Protein AF-A0A7X4CIP5-F1 (afdb_monomer_lite)

pLDDT: mean 80.8, std 18.51, range [32.03, 97.06]

Foldseek 3Di:
DWDWDDEDCQATWTKADDVQAIWIWGQGPRRIGTAAQGPPDGHDDDDDPPVDLVVQLVVLLCVLVVVCVVVLVVQVVPVDHPVLVSVLSVLLSVLRSVLSSVLSVLQVCQVPDDQDADPVPRHTWDWDPAFDWAWAQELSEIHIYGHIKTADPVPRDIDTVSCVVQVNGVHRYRPRVVVLLVVQPVVDQLCVSQVVCCSPSVYHDHSVRSVVVVVVVVVVVVD

Structure (mmCIF, N/CA/C/O backbone):
data_AF-A0A7X4CIP5-F1
#
_entry.id   AF-A0A7X4CIP5-F1
#
loop_
_atom_site.group_PDB
_atom_site.id
_atom_site.type_symbol
_atom_site.label_atom_id
_atom_site.label_alt_id
_atom_site.label_comp_id
_atom_site.label_asym_id
_atom_site.label_entity_id
_atom_site.label_seq_id
_atom_site.pdbx_PDB_ins_code
_atom_site.Cartn_x
_atom_site.Cartn_y
_atom_site.Cartn_z
_atom_site.occupancy
_atom_site.B_iso_or_equiv
_atom_site.auth_seq_id
_atom_site.auth_comp_id
_atom_site.auth_asym_id
_atom_site.auth_atom_id
_atom_site.pdbx_PDB_model_num
ATOM 1 N N . MET A 1 1 ? -9.545 15.338 7.998 1.00 36.16 1 MET A N 1
ATOM 2 C CA . MET A 1 1 ? -9.414 15.248 6.525 1.00 36.16 1 MET A CA 1
ATOM 3 C C . MET A 1 1 ? -7.950 15.465 6.101 1.00 36.16 1 MET A C 1
ATOM 5 O O . MET A 1 1 ? -7.090 15.655 6.954 1.00 36.16 1 MET A O 1
ATOM 9 N N . ALA A 1 2 ? -7.625 15.401 4.810 1.00 34.25 2 ALA A N 1
ATOM 10 C CA . ALA A 1 2 ? -6.345 15.854 4.252 1.00 34.25 2 ALA A CA 1
ATOM 11 C C . ALA A 1 2 ? -6.564 16.283 2.798 1.00 34.25 2 ALA A C 1
ATOM 13 O O . ALA A 1 2 ? -7.401 15.689 2.126 1.00 34.25 2 ALA A O 1
ATOM 14 N N . TYR A 1 3 ? -5.905 17.350 2.359 1.00 39.72 3 TYR A N 1
ATOM 15 C CA . TYR A 1 3 ? -6.048 17.907 1.004 1.00 39.72 3 TYR A CA 1
ATOM 16 C C . TYR A 1 3 ? -4.670 17.739 0.309 1.00 39.72 3 TYR A C 1
ATOM 18 O O . TYR A 1 3 ? -3.781 17.133 0.903 1.00 39.72 3 TYR A O 1
ATOM 26 N N . LEU A 1 4 ? -4.412 18.316 -0.870 1.00 41.41 4 LEU A N 1
ATOM 27 C CA . LEU A 1 4 ? -3.053 18.583 -1.394 1.00 41.41 4 LEU A CA 1
ATOM 28 C C . LEU A 1 4 ? -3.093 19.881 -2.225 1.00 41.41 4 LEU A C 1
ATOM 30 O O . LEU A 1 4 ? -4.053 20.069 -2.967 1.00 41.41 4 LEU A O 1
ATOM 34 N N . GLU A 1 5 ? -2.139 20.802 -2.054 1.00 40.03 5 GLU A N 1
ATOM 35 C CA . GLU A 1 5 ? -2.089 22.042 -2.859 1.00 40.03 5 GLU A CA 1
ATOM 36 C C . GLU A 1 5 ? -1.351 21.809 -4.195 1.00 40.03 5 GLU A C 1
ATOM 38 O O . GLU A 1 5 ? -0.706 20.778 -4.414 1.00 40.03 5 GLU A O 1
ATOM 43 N N . GLY A 1 6 ? -1.497 22.744 -5.130 1.00 39.81 6 GLY A N 1
ATOM 44 C CA . GLY A 1 6 ? -0.966 22.612 -6.479 1.00 39.81 6 GLY A CA 1
ATOM 45 C C . GLY A 1 6 ? 0.476 23.086 -6.628 1.00 39.81 6 GLY A C 1
ATOM 46 O O . GLY A 1 6 ? 0.905 24.033 -5.975 1.00 39.81 6 GLY A O 1
ATOM 47 N N . LEU A 1 7 ? 1.163 22.481 -7.603 1.00 43.22 7 LEU A N 1
ATOM 48 C CA . LEU A 1 7 ? 2.333 23.078 -8.237 1.00 43.22 7 LEU A CA 1
ATOM 49 C C . LEU A 1 7 ? 1.957 24.432 -8.852 1.00 43.22 7 LEU A C 1
ATOM 51 O O . LEU A 1 7 ? 1.422 24.481 -9.958 1.00 43.22 7 LEU A O 1
ATOM 55 N N . GLY A 1 8 ? 2.299 25.522 -8.164 1.00 41.75 8 GLY A N 1
ATOM 56 C CA . GLY A 1 8 ? 2.731 26.730 -8.866 1.00 41.75 8 GLY A CA 1
ATOM 57 C C . GLY A 1 8 ? 4.072 26.473 -9.567 1.00 41.75 8 GLY A C 1
ATOM 58 O O . GLY A 1 8 ? 4.596 25.356 -9.545 1.00 41.75 8 GLY A O 1
ATOM 59 N N . GLU A 1 9 ? 4.697 27.510 -10.122 1.00 39.84 9 GLU A N 1
ATOM 60 C CA . GLU A 1 9 ? 6.088 27.404 -10.612 1.00 39.84 9 GLU A CA 1
ATOM 61 C C . GLU A 1 9 ? 7.059 27.021 -9.463 1.00 39.84 9 GLU A C 1
ATOM 63 O O . GLU A 1 9 ? 8.120 26.437 -9.681 1.00 39.84 9 GLU A O 1
ATOM 68 N N . GLU A 1 10 ? 6.588 27.204 -8.224 1.00 44.94 10 GLU A N 1
ATOM 69 C CA . GLU A 1 10 ? 7.152 26.747 -6.959 1.00 44.94 10 GLU A CA 1
ATOM 70 C C . GLU A 1 10 ? 6.676 25.331 -6.488 1.00 44.94 10 GLU A C 1
ATOM 72 O O . GLU A 1 10 ? 6.894 24.951 -5.354 1.00 44.94 10 GLU A O 1
ATOM 77 N N . GLY A 1 11 ? 6.072 24.459 -7.307 1.00 46.47 11 GLY A N 1
ATOM 78 C CA . GLY A 1 11 ? 6.043 22.989 -7.080 1.00 46.47 11 GLY A CA 1
ATOM 79 C C . GLY A 1 11 ? 5.068 22.314 -6.053 1.00 46.47 11 GLY A C 1
ATOM 80 O O . GLY A 1 11 ? 4.188 22.946 -5.502 1.00 46.47 11 GLY A O 1
ATOM 81 N N . ALA A 1 12 ? 5.156 20.979 -5.821 1.00 47.12 12 ALA A N 1
ATOM 82 C CA . ALA A 1 12 ? 4.098 20.113 -5.227 1.00 47.12 12 ALA A CA 1
ATOM 83 C C . ALA A 1 12 ? 3.916 20.035 -3.692 1.00 47.12 12 ALA A C 1
ATOM 85 O O . ALA A 1 12 ? 4.870 20.016 -2.913 1.00 47.12 12 ALA A O 1
ATOM 86 N N . SER A 1 13 ? 2.661 19.844 -3.276 1.00 54.72 13 SER A N 1
ATOM 87 C CA . SER A 1 13 ? 2.202 20.114 -1.915 1.00 54.72 13 SER A CA 1
ATOM 88 C C . SER A 1 13 ? 1.310 19.021 -1.326 1.00 54.72 13 SER A C 1
ATOM 90 O O . SER A 1 13 ? 0.269 18.717 -1.885 1.00 54.72 13 SER A O 1
ATOM 92 N N . VAL A 1 14 ? 1.588 18.517 -0.126 1.00 53.94 14 VAL A N 1
ATOM 93 C CA . VAL A 1 14 ? 0.539 17.982 0.762 1.00 53.94 14 VAL A CA 1
ATOM 94 C C . VAL A 1 14 ? -0.396 19.107 1.249 1.00 53.94 14 VAL A C 1
ATOM 96 O O . VAL A 1 14 ? -0.023 20.274 1.212 1.00 53.94 14 VAL A O 1
ATOM 99 N N . LEU A 1 15 ? -1.600 18.782 1.720 1.00 54.88 15 LEU A N 1
ATOM 100 C CA . LEU A 1 15 ? -2.370 19.600 2.657 1.00 54.88 15 LEU A CA 1
ATOM 101 C C . LEU A 1 15 ? -2.903 18.687 3.785 1.00 54.88 15 LEU A C 1
ATOM 103 O O . LEU A 1 15 ? -3.127 17.495 3.568 1.00 54.88 15 LEU A O 1
ATOM 107 N N . ARG A 1 16 ? -3.219 19.195 4.979 1.00 54.81 16 ARG A N 1
ATOM 108 C CA . ARG A 1 16 ? -3.939 18.402 6.002 1.00 54.81 16 ARG A CA 1
ATOM 109 C C . ARG A 1 16 ? -5.149 19.137 6.551 1.00 54.81 16 ARG A C 1
ATOM 111 O O . ARG A 1 16 ? -5.050 20.304 6.835 1.00 54.81 16 ARG A O 1
ATOM 118 N N . ALA A 1 17 ? -6.288 18.475 6.703 1.00 56.09 17 ALA A N 1
ATOM 119 C CA . ALA A 1 17 ? -7.556 19.150 6.954 1.00 56.09 17 ALA A CA 1
ATOM 120 C C . ALA A 1 17 ? -8.233 18.698 8.245 1.00 56.09 17 ALA A C 1
ATOM 122 O O . ALA A 1 17 ? -8.108 17.549 8.674 1.00 56.09 17 ALA A O 1
ATOM 123 N N . HIS A 1 18 ? -9.009 19.580 8.841 1.00 47.00 18 HIS A N 1
ATOM 124 C CA . HIS A 1 18 ? -9.738 19.363 10.081 1.00 47.00 18 HIS A CA 1
ATOM 125 C C . HIS A 1 18 ? -11.075 20.107 10.008 1.00 47.00 18 HIS A C 1
ATOM 127 O O . HIS A 1 18 ? -11.324 20.854 9.066 1.00 47.00 18 HIS A O 1
ATOM 133 N N . GLU A 1 19 ? -11.961 19.876 10.972 1.00 57.59 19 GLU A N 1
ATOM 134 C CA . GLU A 1 19 ? -13.057 20.822 11.193 1.00 57.59 19 GLU A CA 1
ATOM 135 C C . GLU A 1 19 ? -12.401 22.162 11.592 1.00 57.59 19 GLU A C 1
ATOM 137 O O . GLU A 1 19 ? -11.580 22.188 12.517 1.00 57.59 19 GLU A O 1
ATOM 142 N N . GLY A 1 20 ? -12.644 23.233 10.825 1.00 59.88 20 GLY A N 1
ATOM 143 C CA . GLY A 1 20 ? -12.007 24.545 11.005 1.00 59.88 20 GLY A CA 1
ATOM 144 C C . GLY A 1 20 ? -10.793 24.881 10.112 1.00 59.88 20 GLY A C 1
ATOM 145 O O . GLY A 1 20 ? -10.049 25.795 10.468 1.00 59.88 20 GLY A O 1
ATOM 146 N N . GLY A 1 21 ? -10.507 24.151 9.020 1.00 59.47 21 GLY A N 1
ATOM 147 C CA . GLY A 1 21 ? -9.450 24.528 8.048 1.00 59.47 21 GLY A CA 1
ATOM 148 C C . GLY A 1 21 ? -8.522 23.407 7.536 1.00 59.47 21 GLY A C 1
ATOM 149 O O . GLY A 1 21 ? -8.770 22.217 7.762 1.00 59.47 21 GLY A O 1
ATOM 150 N N . TYR A 1 22 ? -7.460 23.789 6.802 1.00 63.81 22 TYR A N 1
ATOM 151 C CA . TYR A 1 22 ? -6.472 22.903 6.152 1.00 63.81 22 TYR A CA 1
ATOM 152 C C . TYR A 1 22 ? -4.956 23.303 6.386 1.00 63.81 22 TYR A C 1
ATOM 154 O O . TYR A 1 22 ? -4.694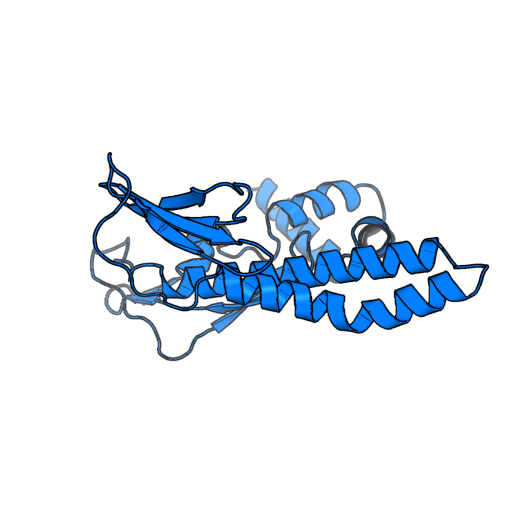 24.199 7.177 1.00 63.81 22 TYR A O 1
ATOM 162 N N . THR A 1 23 ? -3.927 22.637 5.787 1.00 51.69 23 THR A N 1
ATOM 163 C CA . THR A 1 23 ? -2.463 22.728 6.176 1.00 51.69 23 THR A CA 1
ATOM 164 C C . THR A 1 23 ? -1.428 22.444 5.030 1.00 51.69 23 THR A C 1
ATOM 166 O O . THR A 1 23 ? -1.132 21.272 4.837 1.00 51.69 23 THR A O 1
ATOM 169 N N . ARG A 1 24 ? -0.909 23.396 4.206 1.00 61.78 24 ARG A N 1
ATOM 170 C CA . ARG A 1 24 ? -0.291 23.163 2.840 1.00 61.78 24 ARG A CA 1
ATOM 171 C C . ARG A 1 24 ? 1.237 22.990 2.762 1.00 61.78 24 ARG A C 1
ATOM 173 O O . ARG A 1 24 ? 1.953 23.430 3.646 1.00 61.78 24 ARG A O 1
ATOM 180 N N . TYR A 1 25 ? 1.728 22.422 1.647 1.00 58.47 25 TYR A N 1
ATOM 181 C CA . TYR A 1 25 ? 3.136 22.287 1.173 1.00 58.47 25 TYR A CA 1
ATOM 182 C C . TYR A 1 25 ? 3.375 23.007 -0.211 1.00 58.47 25 TYR A C 1
ATOM 184 O O . TYR A 1 25 ? 2.426 23.648 -0.643 1.00 58.47 25 TYR A O 1
ATOM 192 N N . TRP A 1 26 ? 4.541 22.959 -0.905 1.00 61.66 26 TRP A N 1
ATOM 193 C CA . TRP A 1 26 ? 4.769 23.251 -2.370 1.00 61.66 26 TRP A CA 1
ATOM 194 C C . TRP A 1 26 ? 6.242 23.040 -2.870 1.00 61.66 26 TRP A C 1
ATOM 196 O O . TRP A 1 26 ? 7.069 23.823 -2.485 1.00 61.66 26 TRP A O 1
ATOM 206 N N . LEU A 1 27 ? 6.639 22.021 -3.673 1.00 56.81 27 LEU A N 1
ATOM 207 C CA . LEU A 1 27 ? 8.029 21.707 -4.156 1.00 56.81 27 LEU A CA 1
ATOM 208 C C . LEU A 1 27 ? 9.038 22.900 -4.269 1.00 56.81 27 LEU A C 1
ATOM 210 O O . LEU A 1 27 ? 9.707 23.220 -3.293 1.00 56.81 27 LEU A O 1
ATOM 214 N N . GLU A 1 28 ? 9.155 23.522 -5.446 1.00 61.88 28 GLU A N 1
ATOM 215 C CA . GLU A 1 28 ? 10.028 24.651 -5.835 1.00 61.88 28 GLU A CA 1
ATOM 216 C C . GLU A 1 28 ? 11.446 24.257 -6.233 1.00 61.88 28 GLU A C 1
ATOM 218 O O . GLU A 1 28 ? 12.257 23.841 -5.413 1.00 61.88 28 GLU A O 1
ATOM 223 N N . SER A 1 29 ? 11.755 24.389 -7.529 1.00 61.78 29 SER A N 1
ATOM 224 C CA . SER A 1 29 ? 13.065 24.046 -8.114 1.00 61.78 29 SER A CA 1
ATOM 225 C C . SER A 1 29 ? 13.596 22.636 -7.764 1.00 61.78 29 SER A C 1
ATOM 227 O O . SER A 1 29 ? 14.773 22.351 -7.970 1.00 61.78 29 SER A O 1
ATOM 229 N N . GLY A 1 30 ? 12.730 21.740 -7.269 1.00 53.12 30 GLY A N 1
ATOM 230 C CA . GLY A 1 30 ? 13.055 20.378 -6.823 1.00 53.12 30 GLY A CA 1
ATOM 231 C C . GLY A 1 30 ? 13.063 20.151 -5.300 1.00 53.12 30 GLY A C 1
ATOM 232 O O . GLY A 1 30 ? 13.158 18.997 -4.884 1.00 53.12 30 GLY A O 1
ATOM 233 N N . GLU A 1 31 ? 12.941 21.196 -4.472 1.00 41.97 31 GLU A N 1
ATOM 234 C CA . GLU A 1 31 ? 12.787 21.102 -3.002 1.00 41.97 31 GLU A CA 1
ATOM 235 C C . GLU A 1 31 ? 11.323 20.844 -2.587 1.00 41.97 31 GLU A C 1
ATOM 237 O O . GLU A 1 31 ? 10.554 20.467 -3.449 1.00 41.97 31 GLU A O 1
ATOM 242 N N . VAL A 1 32 ? 10.927 20.984 -1.303 1.00 53.88 32 VAL A N 1
ATOM 243 C CA . VAL A 1 32 ? 9.527 20.970 -0.779 1.00 53.88 32 VAL A CA 1
ATOM 244 C C . VAL A 1 32 ? 9.267 22.190 0.126 1.00 53.88 32 VAL A C 1
ATOM 246 O O . VAL A 1 32 ? 9.879 22.272 1.188 1.00 53.88 32 VAL A O 1
ATOM 249 N N . ARG A 1 33 ? 8.331 23.093 -0.215 1.00 55.56 33 ARG A N 1
ATOM 250 C CA . ARG A 1 33 ? 7.801 24.195 0.643 1.00 55.56 33 ARG A CA 1
ATOM 251 C C . ARG A 1 33 ? 6.502 23.844 1.378 1.00 55.56 33 ARG A C 1
ATOM 253 O O . ARG A 1 33 ? 6.093 22.682 1.363 1.00 55.56 33 ARG A O 1
ATOM 260 N N . SER A 1 34 ? 5.876 24.849 2.019 1.00 57.06 34 SER A N 1
ATOM 261 C CA . SER A 1 34 ? 4.621 24.779 2.788 1.00 57.06 34 SER A CA 1
ATOM 262 C C . SER A 1 34 ? 4.105 26.088 3.377 1.00 57.06 34 SER A C 1
ATOM 264 O O . SER A 1 34 ? 4.889 26.823 3.968 1.00 57.06 34 SER A O 1
ATOM 266 N N . CYS A 1 35 ? 2.778 26.295 3.369 1.00 61.16 35 CYS A N 1
ATOM 267 C CA . CYS A 1 35 ? 2.092 27.141 4.353 1.00 61.16 35 CYS A CA 1
ATOM 268 C C . CYS A 1 35 ? 0.765 26.503 4.801 1.00 61.16 35 CYS A C 1
ATOM 270 O O . CYS A 1 35 ? 0.008 26.009 3.979 1.00 61.16 35 CYS A O 1
ATOM 272 N N . ASP A 1 36 ? 0.497 26.468 6.108 1.00 50.69 36 ASP A N 1
ATOM 273 C CA . ASP A 1 36 ? -0.750 25.966 6.700 1.00 50.69 36 ASP A CA 1
ATOM 274 C C . ASP A 1 36 ? -1.932 26.791 6.182 1.00 50.69 36 ASP A C 1
ATOM 276 O O . ASP A 1 36 ? -1.675 27.892 5.724 1.00 50.69 36 ASP A O 1
ATOM 280 N N . ILE A 1 37 ? -3.192 26.338 6.243 1.00 54.47 37 ILE A N 1
ATOM 281 C CA . ILE A 1 37 ? -4.331 27.082 5.663 1.00 54.47 37 ILE A CA 1
ATOM 282 C C . ILE A 1 37 ? -5.603 27.095 6.541 1.00 54.47 37 ILE A C 1
ATOM 284 O O . ILE A 1 37 ? -6.574 26.384 6.300 1.00 54.47 37 ILE A O 1
ATOM 288 N N . THR A 1 38 ? -5.624 27.941 7.574 1.00 57.59 38 THR A N 1
ATOM 289 C CA . THR A 1 38 ? -6.848 28.271 8.339 1.00 57.59 38 THR A CA 1
ATOM 290 C C . THR A 1 38 ? -7.966 28.788 7.435 1.00 57.59 38 THR A C 1
ATOM 292 O O . THR A 1 38 ? -7.670 29.406 6.421 1.00 57.59 38 THR A O 1
ATOM 295 N N . GLU A 1 39 ? -9.225 28.535 7.816 1.00 56.41 39 GLU A N 1
ATOM 296 C CA . GLU A 1 39 ? -10.383 28.338 6.915 1.00 56.41 39 GLU A CA 1
ATOM 297 C C . GLU A 1 39 ? -10.615 29.398 5.805 1.00 56.41 39 GLU A C 1
ATOM 299 O O . GLU A 1 39 ? -11.139 29.032 4.752 1.00 56.41 39 GLU A O 1
ATOM 304 N N . ASP A 1 40 ? -10.138 30.643 5.973 1.00 49.44 40 ASP A N 1
ATOM 305 C CA . ASP A 1 40 ? -10.238 31.737 4.988 1.00 49.44 40 ASP A CA 1
ATOM 306 C C . ASP A 1 40 ? -8.919 32.157 4.273 1.00 49.44 40 ASP A C 1
ATOM 308 O O . ASP A 1 40 ? -8.977 32.657 3.150 1.00 49.44 40 ASP A O 1
ATOM 312 N N . GLU A 1 41 ? -7.736 32.064 4.906 1.00 51.28 41 GLU A N 1
ATOM 313 C CA . GLU A 1 41 ? -6.666 33.079 4.700 1.00 51.28 41 GLU A CA 1
ATOM 314 C C . GLU A 1 41 ? -5.570 32.883 3.642 1.00 51.28 41 GLU A C 1
ATOM 316 O O . GLU A 1 41 ? -5.440 33.591 2.663 1.00 51.28 41 GLU A O 1
ATOM 321 N N . LEU A 1 42 ? -4.557 32.086 3.839 1.00 54.12 42 LEU A N 1
ATOM 322 C CA . LEU A 1 42 ? -4.629 30.747 4.321 1.00 54.12 42 LEU A CA 1
ATOM 323 C C . LEU A 1 42 ? -3.275 30.549 5.057 1.00 54.12 42 LEU A C 1
ATOM 325 O O . LEU A 1 42 ? -2.339 30.137 4.368 1.00 54.12 42 LEU A O 1
ATOM 329 N N . PRO A 1 43 ? -3.073 31.101 6.299 1.00 58.00 43 PRO A N 1
ATOM 330 C CA . PRO A 1 43 ? -2.242 30.474 7.376 1.00 58.00 43 PRO A CA 1
ATOM 331 C C . PRO A 1 43 ? -2.334 31.006 8.862 1.00 58.00 43 PRO A C 1
ATOM 333 O O . PRO A 1 43 ? -1.927 32.138 9.105 1.00 58.00 43 PRO A O 1
ATOM 336 N N . LEU A 1 44 ? -2.639 30.163 9.888 1.00 42.47 44 LEU A N 1
ATOM 337 C CA . LEU A 1 44 ? -1.972 29.997 11.233 1.00 42.47 44 LEU A CA 1
ATOM 338 C C . LEU A 1 44 ? -2.919 29.458 12.351 1.00 42.47 44 LEU A C 1
ATOM 340 O O . LEU A 1 44 ? -4.064 29.867 12.445 1.00 42.47 44 LEU A O 1
ATOM 344 N N . ALA A 1 45 ? -2.524 28.594 13.302 1.00 38.25 45 ALA A N 1
ATOM 345 C CA . ALA A 1 45 ? -1.195 28.088 13.664 1.00 38.25 45 ALA A CA 1
ATOM 346 C C . ALA A 1 45 ? -1.231 26.636 14.197 1.00 38.25 45 ALA A C 1
ATOM 348 O O . ALA A 1 45 ? -2.087 26.277 15.005 1.00 38.25 45 ALA A O 1
ATOM 349 N N . GLY A 1 46 ? -0.226 25.831 13.835 1.00 38.47 46 GLY A N 1
ATOM 350 C CA . GLY A 1 46 ? -0.051 24.473 14.369 1.00 38.47 46 GLY A CA 1
ATOM 351 C C . GLY A 1 46 ? 1.193 23.726 13.876 1.00 38.47 46 GLY A C 1
ATOM 352 O O . GLY A 1 46 ? 1.623 22.780 14.541 1.00 38.47 46 GLY A O 1
ATOM 353 N N . PHE A 1 47 ? 1.792 24.156 12.756 1.00 40.38 47 PHE A N 1
ATOM 354 C CA . PHE A 1 47 ? 3.021 23.599 12.183 1.00 40.38 47 PHE A CA 1
ATOM 355 C C . PHE A 1 47 ? 4.062 23.082 13.191 1.00 40.38 47 PHE A C 1
ATOM 357 O O . PHE A 1 47 ? 4.831 23.825 13.807 1.00 40.38 47 PHE A O 1
ATOM 364 N N . ARG A 1 48 ? 4.220 21.759 13.193 1.00 32.03 48 ARG A N 1
ATOM 365 C CA . ARG A 1 48 ? 5.548 21.148 13.216 1.00 32.03 48 ARG A CA 1
ATOM 366 C C . ARG A 1 48 ? 5.767 20.471 11.868 1.00 32.03 48 ARG A C 1
ATOM 368 O O . ARG A 1 48 ? 4.926 19.647 11.504 1.00 32.03 48 ARG A O 1
ATOM 375 N N . PRO A 1 49 ? 6.901 20.696 11.182 1.00 41.88 49 PRO A N 1
ATOM 376 C CA . PRO A 1 49 ? 7.363 19.780 10.153 1.00 41.88 49 PRO A CA 1
ATOM 377 C C . PRO A 1 49 ? 7.826 18.481 10.830 1.00 41.88 49 PRO A C 1
ATOM 379 O O . PRO A 1 49 ? 9.014 18.202 10.978 1.00 41.88 49 PRO A O 1
ATOM 382 N N . VAL A 1 50 ? 6.863 17.660 11.260 1.00 36.31 50 VAL A N 1
ATOM 383 C CA . VAL A 1 50 ? 7.068 16.210 11.266 1.00 36.31 50 VAL A CA 1
ATOM 384 C C . VAL A 1 50 ? 7.404 15.858 9.823 1.00 36.31 50 VAL A C 1
ATOM 386 O O . VAL A 1 50 ? 6.733 16.366 8.924 1.00 36.31 50 VAL A O 1
ATOM 389 N N . GLY A 1 51 ? 8.443 15.048 9.595 1.00 45.00 51 GLY A N 1
ATOM 390 C CA . GLY A 1 51 ? 8.811 14.597 8.253 1.00 45.00 51 GLY A CA 1
ATOM 391 C C . GLY A 1 51 ? 7.590 13.983 7.580 1.00 45.00 51 GLY A C 1
ATOM 392 O O . GLY A 1 51 ? 7.198 12.868 7.917 1.00 45.00 51 GLY A O 1
ATOM 393 N N . GLY A 1 52 ? 6.940 14.771 6.720 1.00 49.00 52 GLY A N 1
ATOM 394 C CA . GLY A 1 52 ? 5.627 14.437 6.195 1.00 49.00 52 GLY A CA 1
ATOM 395 C C . GLY A 1 52 ? 5.707 13.223 5.280 1.00 49.00 52 GLY A C 1
ATOM 396 O O . GLY A 1 52 ? 6.808 12.781 4.930 1.00 49.00 52 GLY A O 1
ATOM 397 N N . PRO A 1 53 ? 4.561 12.711 4.804 1.00 62.56 53 PRO A N 1
ATOM 398 C CA . PRO A 1 53 ? 4.598 11.672 3.794 1.00 62.56 53 PRO A CA 1
ATOM 399 C C . PRO A 1 53 ? 5.428 12.137 2.589 1.00 62.56 53 PRO A C 1
ATOM 401 O O . PRO A 1 53 ? 6.215 11.353 2.100 1.00 62.56 53 PRO A O 1
ATOM 404 N N . LEU A 1 54 ? 5.375 13.407 2.165 1.00 65.81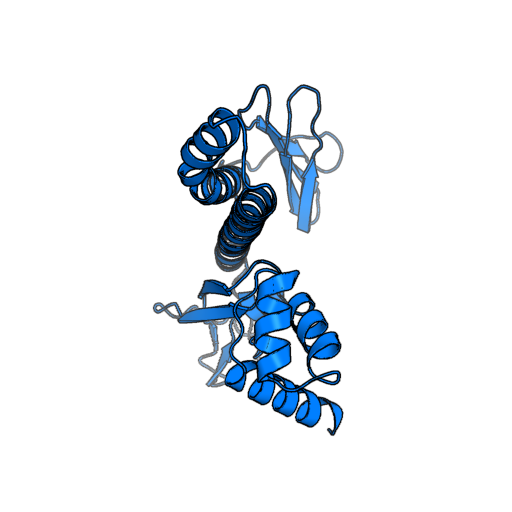 54 LEU A N 1
ATOM 405 C CA . LEU A 1 54 ? 6.019 13.859 0.924 1.00 65.81 54 LEU A CA 1
ATOM 406 C C . LEU A 1 54 ? 7.549 13.628 0.833 1.00 65.81 54 LEU A C 1
ATOM 408 O O . LEU A 1 54 ? 7.943 12.942 -0.106 1.00 65.81 54 LEU A O 1
ATOM 412 N N . PRO A 1 55 ? 8.427 14.057 1.765 1.00 67.19 55 PRO A N 1
ATOM 413 C CA . PRO A 1 55 ? 9.847 13.679 1.705 1.00 67.19 55 PRO A CA 1
ATOM 414 C C . PRO A 1 55 ? 10.090 12.163 1.775 1.00 67.19 55 PRO A C 1
ATOM 416 O O . PRO A 1 55 ? 10.951 11.641 1.068 1.00 67.19 55 PRO A O 1
ATOM 419 N N . ALA A 1 56 ? 9.308 11.435 2.581 1.00 70.88 56 ALA A N 1
ATOM 420 C CA . ALA A 1 56 ? 9.412 9.979 2.683 1.00 70.88 56 ALA A CA 1
ATOM 421 C C . ALA A 1 56 ? 8.916 9.256 1.411 1.00 70.88 56 ALA A C 1
ATOM 423 O O . ALA A 1 56 ? 9.465 8.221 1.047 1.00 70.88 56 ALA A O 1
ATOM 424 N N . LEU A 1 57 ? 7.929 9.819 0.710 1.00 74.19 57 LEU A N 1
ATOM 425 C CA . LEU A 1 57 ? 7.390 9.366 -0.573 1.00 74.19 57 LEU A CA 1
ATOM 426 C C . LEU A 1 57 ? 8.377 9.635 -1.707 1.00 74.19 57 LEU A C 1
ATOM 428 O O . LEU A 1 57 ? 8.661 8.734 -2.488 1.00 74.19 57 LEU A O 1
ATOM 432 N N . LEU A 1 58 ? 8.933 10.847 -1.775 1.00 74.38 58 LEU A N 1
ATOM 433 C CA . LEU A 1 58 ? 9.964 11.212 -2.747 1.00 74.38 58 LEU A CA 1
ATOM 434 C C . LEU A 1 58 ? 11.203 10.327 -2.571 1.00 74.38 58 LEU A C 1
ATOM 436 O O . LEU A 1 58 ? 11.709 9.791 -3.554 1.00 74.38 58 LEU A O 1
ATOM 440 N N . GLY A 1 59 ? 11.637 10.100 -1.326 1.00 74.62 59 GLY A N 1
ATOM 441 C CA . GLY A 1 59 ? 12.712 9.161 -1.002 1.00 74.62 59 GLY A CA 1
ATOM 442 C C . GLY A 1 59 ? 12.375 7.715 -1.380 1.00 74.62 59 GLY A C 1
ATOM 443 O O . GLY A 1 59 ? 13.182 7.061 -2.036 1.00 74.62 59 GLY A O 1
ATOM 444 N N . ALA A 1 60 ? 11.177 7.232 -1.033 1.00 77.50 60 ALA A N 1
ATOM 445 C CA . ALA A 1 60 ? 10.695 5.892 -1.378 1.00 77.50 60 ALA A CA 1
ATOM 446 C C . ALA A 1 60 ? 10.678 5.640 -2.893 1.00 77.50 60 ALA A C 1
ATOM 448 O O . ALA A 1 60 ? 11.207 4.632 -3.351 1.00 77.50 60 ALA A O 1
ATOM 449 N N . VAL A 1 61 ? 10.114 6.563 -3.675 1.00 77.31 61 VAL A N 1
ATOM 450 C CA . VAL A 1 61 ? 10.062 6.450 -5.140 1.00 77.31 61 VAL A CA 1
ATOM 451 C C . VAL A 1 61 ? 11.471 6.550 -5.734 1.00 77.31 61 VAL A C 1
ATOM 453 O O . VAL A 1 61 ? 11.854 5.716 -6.554 1.00 77.31 61 VAL A O 1
ATOM 456 N N . SER A 1 62 ? 12.284 7.510 -5.283 1.00 80.12 62 SER A N 1
ATOM 457 C CA . SER A 1 62 ? 13.648 7.701 -5.800 1.00 80.12 62 SER A CA 1
ATOM 458 C C . SER A 1 62 ? 14.569 6.511 -5.511 1.00 80.12 62 SER A C 1
ATOM 460 O O . SER A 1 62 ? 15.426 6.197 -6.335 1.00 80.12 62 SER A O 1
ATOM 462 N N . ALA A 1 63 ? 14.385 5.822 -4.380 1.00 79.25 63 ALA A N 1
ATOM 463 C CA . ALA A 1 63 ? 15.167 4.641 -4.013 1.00 79.25 63 ALA A CA 1
ATOM 464 C C . ALA A 1 63 ? 14.909 3.426 -4.926 1.00 79.25 63 ALA A C 1
ATOM 466 O O . ALA A 1 63 ? 15.824 2.639 -5.151 1.00 79.25 63 ALA A O 1
ATOM 467 N N . GLU A 1 64 ? 13.700 3.290 -5.479 1.00 81.06 64 GLU A N 1
ATOM 468 C CA . GLU A 1 64 ? 13.316 2.180 -6.371 1.00 81.06 64 GLU A CA 1
ATOM 469 C C . GLU A 1 64 ? 13.700 2.448 -7.840 1.00 81.06 64 GLU A C 1
ATOM 471 O O . GLU A 1 64 ? 14.047 1.529 -8.589 1.00 81.06 64 GLU A O 1
ATOM 476 N N . PHE A 1 65 ? 13.680 3.717 -8.265 1.00 79.62 65 PHE A N 1
ATOM 477 C CA . PHE A 1 65 ? 14.091 4.126 -9.615 1.00 79.62 65 PHE A CA 1
ATOM 478 C C . PHE A 1 65 ? 15.604 4.317 -9.760 1.00 79.62 65 PHE A C 1
ATOM 480 O O . PHE A 1 65 ? 16.198 3.841 -10.731 1.00 79.62 65 PHE A O 1
ATOM 487 N N . GLY A 1 66 ? 16.240 5.005 -8.806 1.00 80.62 66 GLY A N 1
ATOM 488 C CA . GLY A 1 66 ? 17.641 5.435 -8.878 1.00 80.62 66 GLY A CA 1
ATOM 489 C C . GLY A 1 66 ? 18.631 4.330 -9.283 1.00 80.62 66 GLY A C 1
ATOM 490 O O . GLY A 1 66 ? 19.420 4.555 -10.201 1.00 80.62 66 GLY A O 1
ATOM 491 N N . PRO A 1 67 ? 18.570 3.117 -8.695 1.00 85.44 67 PRO A N 1
ATOM 492 C CA . PRO A 1 67 ? 19.460 2.007 -9.044 1.00 85.44 67 PRO A CA 1
ATOM 493 C C . PRO A 1 67 ? 19.323 1.464 -10.477 1.00 85.44 67 PRO A C 1
ATOM 495 O O . PRO A 1 67 ? 20.224 0.755 -10.935 1.00 85.44 67 PRO A O 1
ATOM 498 N N . GLN A 1 68 ? 18.225 1.752 -11.189 1.00 84.94 68 GLN A N 1
ATOM 499 C CA . GLN A 1 68 ? 18.036 1.304 -12.576 1.00 84.94 68 GLN A CA 1
ATOM 500 C C . GLN A 1 68 ? 18.459 2.353 -13.612 1.00 84.94 68 GLN A C 1
ATOM 502 O O . GLN A 1 68 ? 18.829 1.973 -14.723 1.00 84.94 68 GLN A O 1
ATOM 507 N N . LEU A 1 69 ? 18.468 3.648 -13.263 1.00 85.38 69 LEU A N 1
ATOM 508 C CA . LEU A 1 69 ? 18.789 4.733 -14.204 1.00 85.38 69 LEU A CA 1
ATOM 509 C C . LEU A 1 69 ? 20.131 4.542 -14.946 1.00 85.38 69 LEU A C 1
ATOM 511 O O . LEU A 1 69 ? 20.138 4.719 -16.164 1.00 85.38 69 LEU A O 1
ATOM 515 N N . PRO A 1 70 ? 21.244 4.109 -14.308 1.00 85.25 70 PRO A N 1
ATOM 516 C CA . PRO A 1 70 ? 22.500 3.876 -15.026 1.00 85.25 70 PRO A CA 1
ATOM 517 C C . PRO A 1 70 ? 22.419 2.730 -16.042 1.00 85.25 70 PRO A C 1
ATOM 519 O O . PRO A 1 70 ? 23.063 2.792 -17.085 1.00 85.25 70 PRO A O 1
ATOM 522 N N . LYS A 1 71 ? 21.616 1.692 -15.761 1.00 82.75 71 LYS A N 1
ATOM 523 C CA . LYS A 1 71 ? 21.420 0.554 -16.674 1.00 82.75 71 LYS A CA 1
ATOM 524 C C . LYS A 1 71 ? 20.600 0.974 -17.887 1.00 82.75 71 LYS A C 1
ATOM 526 O O . LYS A 1 71 ? 20.985 0.676 -19.007 1.00 82.75 71 LYS A O 1
ATOM 531 N N . LEU A 1 72 ? 19.516 1.716 -17.655 1.00 86.56 72 LEU A N 1
ATOM 532 C CA . LEU A 1 72 ? 18.666 2.274 -18.708 1.00 86.56 72 LEU A CA 1
ATOM 533 C C . LEU A 1 72 ? 19.457 3.234 -19.612 1.00 86.56 72 LEU A C 1
ATOM 535 O O . LEU A 1 72 ? 19.348 3.159 -20.831 1.00 86.56 72 LEU A O 1
ATOM 539 N N . ALA A 1 73 ? 20.308 4.085 -19.031 1.00 86.69 73 ALA A N 1
ATOM 540 C CA . ALA A 1 73 ? 21.190 4.968 -19.793 1.00 86.69 73 ALA A CA 1
ATOM 541 C C . ALA A 1 73 ? 22.226 4.192 -20.632 1.00 86.69 73 ALA A C 1
ATOM 543 O O . ALA A 1 73 ? 22.463 4.550 -21.784 1.00 86.69 73 ALA A O 1
ATOM 544 N N . ALA A 1 74 ? 22.816 3.123 -20.084 1.00 84.56 74 ALA A N 1
ATOM 545 C CA . ALA A 1 74 ? 23.750 2.264 -20.815 1.00 84.56 74 ALA A CA 1
ATOM 546 C C . ALA A 1 74 ? 23.068 1.488 -21.958 1.00 84.56 74 ALA A C 1
ATOM 548 O O . ALA A 1 74 ? 23.622 1.407 -23.052 1.00 84.56 74 ALA A O 1
ATOM 549 N N . GLU A 1 75 ? 21.855 0.979 -21.727 1.00 84.06 75 GLU A N 1
ATOM 550 C CA . GLU A 1 75 ? 21.048 0.278 -22.732 1.00 84.06 75 GLU A CA 1
ATOM 551 C C . GLU A 1 75 ? 20.710 1.204 -23.910 1.00 84.06 75 GLU A C 1
ATOM 553 O O . GLU A 1 75 ? 20.954 0.855 -25.063 1.00 84.06 75 GLU A O 1
ATOM 558 N N . LEU A 1 76 ? 20.257 2.433 -23.633 1.00 82.19 76 LEU A N 1
ATOM 559 C CA . LEU A 1 76 ? 20.009 3.454 -24.659 1.00 82.19 76 LEU A CA 1
ATOM 560 C C . LEU A 1 76 ? 21.286 3.849 -25.422 1.00 82.19 76 LEU A C 1
ATOM 562 O O . LEU A 1 76 ? 21.236 4.086 -26.629 1.00 82.19 76 LEU A O 1
ATOM 566 N N . ALA A 1 77 ? 22.437 3.888 -24.745 1.00 85.38 77 ALA A N 1
ATOM 567 C CA . ALA A 1 77 ? 23.730 4.201 -25.355 1.00 85.38 77 ALA A CA 1
ATOM 568 C C . ALA A 1 77 ? 24.309 3.066 -26.228 1.00 85.38 77 ALA A C 1
ATOM 570 O O . ALA A 1 77 ? 25.281 3.299 -26.946 1.00 85.38 77 ALA A O 1
ATOM 571 N N . SER A 1 78 ? 23.725 1.860 -26.208 1.00 85.12 78 SER A N 1
ATOM 572 C CA . SER A 1 78 ? 24.177 0.713 -27.018 1.00 85.12 78 SER A CA 1
ATOM 573 C C . SER A 1 78 ? 24.017 0.910 -28.533 1.00 85.12 78 SER A C 1
ATOM 575 O O . SER A 1 78 ? 24.638 0.195 -29.318 1.00 85.12 78 SER A O 1
ATOM 577 N N . GLY A 1 79 ? 23.165 1.853 -28.954 1.00 83.62 79 GLY A N 1
ATOM 578 C CA . GLY A 1 79 ? 22.792 2.072 -30.354 1.00 83.62 79 GLY A CA 1
ATOM 579 C C . GLY A 1 79 ? 21.740 1.096 -30.900 1.00 83.62 79 GLY A C 1
ATOM 580 O O . GLY A 1 79 ? 21.240 1.317 -32.002 1.00 83.62 79 GLY A O 1
ATOM 581 N N . ALA A 1 80 ? 21.370 0.060 -30.141 1.00 86.69 80 ALA A N 1
ATOM 582 C CA . ALA A 1 80 ? 20.308 -0.890 -30.478 1.00 86.69 80 ALA A CA 1
ATOM 583 C C . ALA A 1 80 ? 19.610 -1.422 -29.201 1.00 86.69 80 ALA A C 1
ATOM 585 O O . ALA A 1 80 ? 19.694 -2.619 -28.927 1.00 86.69 80 ALA A O 1
ATOM 586 N N . PRO A 1 81 ? 18.955 -0.550 -28.405 1.00 86.38 81 PRO A N 1
ATOM 587 C CA . PRO A 1 81 ? 18.331 -0.939 -27.139 1.00 86.38 81 PRO A CA 1
ATOM 588 C C . PRO A 1 81 ? 17.196 -1.952 -27.332 1.00 86.38 81 PRO A C 1
ATOM 590 O O . PRO A 1 81 ? 16.348 -1.780 -28.215 1.00 86.38 81 PRO A O 1
ATOM 593 N N . ASP A 1 82 ? 17.109 -2.946 -26.446 1.00 88.75 82 ASP A N 1
ATOM 594 C CA . ASP A 1 82 ? 15.914 -3.786 -26.324 1.00 88.75 82 ASP A CA 1
ATOM 595 C C . ASP A 1 82 ? 14.794 -3.007 -25.614 1.00 88.75 82 ASP A C 1
ATOM 597 O O . ASP A 1 82 ? 14.732 -2.926 -24.383 1.00 88.75 82 ASP A O 1
ATOM 601 N N . LEU A 1 83 ? 13.889 -2.433 -26.412 1.00 90.00 83 LEU A N 1
ATOM 602 C CA . LEU A 1 83 ? 12.774 -1.626 -25.921 1.00 90.00 83 LEU A CA 1
ATOM 603 C C . LEU A 1 83 ? 11.835 -2.403 -24.979 1.00 90.00 83 LEU A C 1
ATOM 605 O O . LEU A 1 83 ? 11.395 -1.835 -23.985 1.00 90.00 83 LEU A O 1
ATOM 609 N N . ASP A 1 84 ? 11.576 -3.691 -25.224 1.00 89.38 84 ASP A N 1
ATOM 610 C CA . ASP A 1 84 ? 10.711 -4.528 -24.369 1.00 89.38 84 ASP A CA 1
ATOM 611 C C . ASP A 1 84 ? 11.370 -4.760 -22.993 1.00 89.38 84 ASP A C 1
ATOM 613 O O . ASP A 1 84 ? 10.716 -4.757 -21.947 1.00 89.38 84 ASP A O 1
ATOM 617 N N . SER A 1 85 ? 12.700 -4.867 -22.945 1.00 87.38 85 SER A N 1
ATOM 618 C CA . SER A 1 85 ? 13.436 -4.889 -21.673 1.00 87.38 85 SER A CA 1
ATOM 619 C C . SER A 1 85 ? 13.495 -3.520 -20.981 1.00 87.38 85 SER A C 1
ATOM 621 O O . SER A 1 85 ? 13.309 -3.462 -19.762 1.00 87.38 85 SER A O 1
ATOM 623 N N . VAL A 1 86 ? 13.670 -2.419 -21.721 1.00 89.94 86 VAL A N 1
ATOM 624 C CA . VAL A 1 86 ? 13.616 -1.043 -21.182 1.00 89.94 86 VAL A CA 1
ATOM 625 C C . VAL A 1 86 ? 12.245 -0.735 -20.568 1.00 89.94 86 VAL A C 1
ATOM 627 O O . VAL A 1 86 ? 12.173 -0.269 -19.427 1.00 89.94 86 VAL A O 1
ATOM 630 N N . GLU A 1 87 ? 11.158 -1.037 -21.282 1.00 90.31 87 GLU A N 1
ATOM 631 C CA . GLU A 1 87 ? 9.782 -0.828 -20.821 1.00 90.31 87 GLU A CA 1
ATOM 632 C C . GLU A 1 87 ? 9.469 -1.659 -19.573 1.00 90.31 87 GLU A C 1
ATOM 634 O O . GLU A 1 87 ? 8.920 -1.124 -18.606 1.00 90.31 87 GLU A O 1
ATOM 639 N N . ARG A 1 88 ? 9.874 -2.938 -19.538 1.00 88.25 88 ARG A N 1
ATOM 640 C CA . ARG A 1 88 ? 9.701 -3.788 -18.348 1.00 88.25 88 ARG A CA 1
ATOM 641 C C . ARG A 1 88 ? 10.440 -3.243 -17.130 1.00 88.25 88 ARG A C 1
ATOM 643 O O . ARG A 1 88 ? 9.836 -3.159 -16.065 1.00 88.25 88 ARG A O 1
ATOM 650 N N . VAL A 1 89 ? 11.699 -2.818 -17.271 1.00 89.38 89 VAL A N 1
ATOM 651 C CA . VAL A 1 89 ? 12.466 -2.232 -16.154 1.00 89.38 89 VAL A CA 1
ATOM 652 C C . VAL A 1 89 ? 11.813 -0.941 -15.649 1.00 89.38 89 VAL A C 1
ATOM 654 O O . VAL A 1 89 ? 11.642 -0.780 -14.441 1.00 89.38 89 VAL A O 1
ATOM 657 N N . LEU A 1 90 ? 11.397 -0.043 -16.549 1.00 89.50 90 LEU A N 1
ATOM 658 C CA . LEU A 1 90 ? 10.708 1.199 -16.179 1.00 89.50 90 LEU A CA 1
ATOM 659 C C . LEU A 1 90 ? 9.372 0.933 -15.476 1.00 89.50 90 LEU A C 1
ATOM 661 O O . LEU A 1 90 ? 9.081 1.549 -14.445 1.00 89.50 90 LEU A O 1
ATOM 665 N N . ARG A 1 91 ? 8.568 -0.001 -15.994 1.00 91.06 91 ARG A N 1
ATOM 666 C CA . ARG A 1 91 ? 7.292 -0.404 -15.392 1.00 91.06 91 ARG A CA 1
ATOM 667 C C . ARG A 1 91 ? 7.500 -1.014 -14.009 1.00 91.06 91 ARG A C 1
ATOM 669 O O . ARG A 1 91 ? 6.826 -0.611 -13.065 1.00 91.06 91 ARG A O 1
ATOM 676 N N . ASP A 1 92 ? 8.432 -1.948 -13.871 1.00 88.81 92 ASP A N 1
ATOM 677 C CA . ASP A 1 92 ? 8.648 -2.669 -12.618 1.00 88.81 92 ASP A CA 1
ATOM 678 C C . ASP A 1 92 ? 9.213 -1.734 -11.529 1.00 88.81 92 ASP A C 1
ATOM 680 O O . ASP A 1 92 ? 8.746 -1.787 -10.390 1.00 88.81 92 ASP A O 1
ATOM 684 N N . SER A 1 93 ? 10.097 -0.785 -11.878 1.00 88.81 93 SER A N 1
ATOM 685 C CA . SER A 1 93 ? 10.496 0.313 -10.975 1.00 88.81 93 SER A CA 1
ATOM 686 C C . SER A 1 93 ? 9.338 1.255 -10.627 1.00 88.81 93 SER A C 1
ATOM 688 O O . SER A 1 93 ? 9.245 1.695 -9.482 1.00 88.81 93 SER A O 1
ATOM 690 N N . SER A 1 94 ? 8.426 1.538 -11.565 1.00 89.31 94 SER A N 1
ATOM 691 C CA . SER A 1 94 ? 7.229 2.359 -11.299 1.00 89.31 94 SER A CA 1
ATOM 692 C C . SER A 1 94 ? 6.301 1.699 -10.280 1.00 89.31 94 SER A C 1
ATOM 694 O O . SER A 1 94 ? 5.821 2.351 -9.350 1.00 89.31 94 SER A O 1
ATOM 696 N N . LEU A 1 95 ? 6.071 0.393 -10.431 1.00 91.31 95 LEU A N 1
ATOM 697 C CA . LEU A 1 95 ? 5.257 -0.404 -9.516 1.00 91.31 95 LEU A CA 1
ATOM 698 C C . LEU A 1 95 ? 5.943 -0.531 -8.147 1.00 91.31 95 LEU A C 1
ATOM 700 O O . LEU A 1 95 ? 5.307 -0.247 -7.134 1.00 91.31 95 LEU A O 1
ATOM 704 N N . GLY A 1 96 ? 7.246 -0.837 -8.113 1.00 89.50 96 GLY A N 1
ATOM 705 C CA . GLY A 1 96 ? 8.052 -0.875 -6.886 1.00 89.50 96 GLY A CA 1
ATOM 706 C C . GLY A 1 96 ? 8.015 0.446 -6.114 1.00 89.50 96 GLY A C 1
ATOM 707 O O . GLY A 1 96 ? 7.604 0.469 -4.953 1.00 89.50 96 GLY A O 1
ATOM 708 N N . GLY A 1 97 ? 8.317 1.564 -6.785 1.00 90.50 97 GLY A N 1
ATOM 709 C CA . GLY A 1 97 ? 8.206 2.917 -6.225 1.00 90.50 97 GLY A CA 1
ATOM 710 C C . GLY A 1 97 ? 6.813 3.210 -5.672 1.00 90.50 97 GLY A C 1
ATOM 711 O O . GLY A 1 97 ? 6.676 3.723 -4.561 1.00 90.50 97 GLY A O 1
ATOM 712 N N . GLY A 1 98 ? 5.770 2.811 -6.403 1.00 91.69 98 GLY A N 1
ATOM 713 C CA . GLY A 1 98 ? 4.378 2.922 -5.976 1.00 91.69 98 GLY A CA 1
ATOM 714 C C . GLY A 1 98 ? 4.017 2.063 -4.754 1.00 91.69 98 GLY A C 1
ATOM 715 O O . GLY A 1 98 ? 3.295 2.522 -3.868 1.00 91.69 98 GLY A O 1
ATOM 716 N N . ALA A 1 99 ? 4.529 0.834 -4.659 1.00 93.44 99 ALA A N 1
ATOM 717 C CA . ALA A 1 99 ? 4.321 -0.042 -3.507 1.00 93.44 99 ALA A CA 1
ATOM 718 C C . ALA A 1 99 ? 5.035 0.489 -2.254 1.00 93.44 99 ALA A C 1
ATOM 720 O O . ALA A 1 99 ? 4.438 0.532 -1.174 1.00 93.44 99 ALA A O 1
ATOM 721 N N . THR A 1 100 ? 6.276 0.957 -2.395 1.00 91.62 100 THR A N 1
ATOM 722 C CA . THR A 1 100 ? 7.038 1.568 -1.296 1.00 91.62 100 THR A CA 1
ATOM 723 C C . THR A 1 100 ? 6.401 2.901 -0.869 1.00 91.62 100 THR A C 1
ATOM 725 O O . THR A 1 100 ? 6.288 3.170 0.328 1.00 91.62 100 THR A O 1
ATOM 728 N N . ALA A 1 101 ? 5.838 3.675 -1.803 1.00 91.25 101 ALA A N 1
ATOM 729 C CA . ALA A 1 101 ? 5.022 4.852 -1.499 1.00 91.25 101 ALA A CA 1
ATOM 730 C C . ALA A 1 101 ? 3.726 4.516 -0.728 1.00 91.25 101 ALA A C 1
ATOM 732 O O . ALA A 1 101 ? 3.432 5.147 0.291 1.00 91.25 101 ALA A O 1
ATOM 733 N N . LEU A 1 102 ? 2.971 3.490 -1.146 1.00 94.19 102 LEU A N 1
ATOM 734 C CA . LEU A 1 102 ? 1.793 3.012 -0.402 1.00 94.19 102 LEU A CA 1
ATOM 735 C C . LEU A 1 102 ? 2.156 2.539 1.008 1.00 94.19 102 LEU A C 1
ATOM 737 O O . LEU A 1 102 ? 1.414 2.820 1.949 1.00 94.19 102 LEU A O 1
ATOM 741 N N . LYS A 1 103 ? 3.299 1.861 1.172 1.00 93.88 103 LYS A N 1
ATOM 742 C CA . LYS A 1 103 ? 3.805 1.456 2.488 1.00 93.88 103 LYS A CA 1
ATOM 743 C C . LYS A 1 103 ? 3.966 2.669 3.408 1.00 93.88 103 LYS A C 1
ATOM 745 O O . LYS A 1 103 ? 3.417 2.663 4.508 1.00 93.88 103 LYS A O 1
ATOM 750 N N . VAL A 1 104 ? 4.645 3.718 2.931 1.00 89.31 104 VAL A N 1
ATOM 751 C CA . VAL A 1 104 ? 4.822 4.980 3.669 1.00 89.31 104 VAL A CA 1
ATOM 752 C C . VAL A 1 104 ? 3.469 5.592 4.039 1.00 89.31 104 VAL A C 1
ATOM 754 O O . VAL A 1 104 ? 3.267 5.930 5.202 1.00 89.31 104 VAL A O 1
ATOM 757 N N . LEU A 1 105 ? 2.516 5.687 3.103 1.00 89.50 105 LEU A N 1
ATOM 758 C CA . LEU A 1 105 ? 1.178 6.229 3.391 1.00 89.50 105 LEU A CA 1
ATOM 759 C C . LEU A 1 105 ? 0.434 5.432 4.469 1.00 89.50 105 LEU A C 1
ATOM 761 O O . LEU A 1 105 ? -0.187 6.025 5.348 1.00 89.50 105 LEU A O 1
ATOM 765 N N . PHE A 1 106 ? 0.493 4.101 4.418 1.00 93.88 106 PHE A N 1
ATOM 766 C CA . PHE A 1 106 ? -0.193 3.232 5.375 1.00 93.88 106 PHE A CA 1
ATOM 767 C C . PHE A 1 106 ? 0.450 3.280 6.767 1.00 93.88 106 PHE A C 1
ATOM 769 O O . PHE A 1 106 ? -0.264 3.332 7.767 1.00 93.88 106 PHE A O 1
ATOM 776 N N . GLU A 1 107 ? 1.781 3.301 6.852 1.00 89.69 107 GLU A N 1
ATOM 777 C CA . GLU A 1 107 ? 2.494 3.422 8.129 1.00 89.69 107 GLU A CA 1
ATOM 778 C C . GLU A 1 107 ? 2.278 4.808 8.756 1.00 89.69 107 GLU A C 1
ATOM 780 O O . GLU A 1 107 ? 1.990 4.893 9.948 1.00 89.69 107 GLU A O 1
ATOM 785 N N . GLN A 1 108 ? 2.292 5.883 7.956 1.00 85.69 108 GLN A N 1
ATOM 786 C CA . GLN A 1 108 ? 1.924 7.229 8.417 1.00 85.69 108 GLN A CA 1
ATOM 787 C C . GLN A 1 108 ? 0.465 7.293 8.894 1.00 85.69 108 GLN A C 1
ATOM 789 O O . GLN A 1 108 ? 0.191 7.883 9.939 1.00 85.69 108 GLN A O 1
ATOM 794 N N . LEU A 1 109 ? -0.470 6.650 8.182 1.00 85.94 109 LEU A N 1
ATOM 795 C CA . LEU A 1 109 ? -1.875 6.584 8.592 1.00 85.94 109 LEU A CA 1
ATOM 796 C C . LEU A 1 109 ? -2.047 5.865 9.944 1.00 85.94 109 LEU A C 1
ATOM 798 O O . LEU A 1 109 ? -2.768 6.369 10.800 1.00 85.94 109 LEU A O 1
ATOM 802 N N . ASP A 1 110 ? -1.359 4.741 10.178 1.00 91.56 110 ASP A N 1
ATOM 803 C CA . ASP A 1 110 ? -1.424 3.996 11.452 1.00 91.56 110 ASP A CA 1
ATOM 804 C C . ASP A 1 110 ? -0.911 4.798 12.661 1.00 91.56 110 ASP A C 1
ATOM 806 O O . ASP A 1 110 ? -1.368 4.551 13.778 1.00 91.56 110 ASP A O 1
ATOM 810 N N . GLU A 1 111 ? 0.007 5.752 12.463 1.00 85.56 111 GLU A N 1
ATOM 811 C CA . GLU A 1 111 ? 0.484 6.636 13.539 1.00 85.56 111 GLU A CA 1
ATOM 812 C C . GLU A 1 111 ? -0.420 7.852 13.791 1.00 85.56 111 GLU A C 1
ATOM 814 O O . GLU A 1 111 ? -0.485 8.320 14.928 1.00 85.56 111 GLU A O 1
ATOM 819 N N . VAL A 1 112 ? -1.116 8.380 12.773 1.00 80.88 112 VAL A N 1
ATOM 820 C CA . VAL A 1 112 ? -1.999 9.559 12.937 1.00 80.88 112 VAL A CA 1
ATOM 821 C C . VAL A 1 112 ? -3.455 9.214 13.258 1.00 80.88 112 VAL A C 1
ATOM 823 O O . VAL A 1 112 ? -4.237 10.121 13.552 1.00 80.88 112 VAL A O 1
ATOM 826 N N . LEU A 1 113 ? -3.844 7.937 13.192 1.00 83.25 113 LEU A N 1
ATOM 827 C CA . LEU A 1 113 ? -5.177 7.489 13.597 1.00 83.25 113 LEU A CA 1
ATOM 828 C C . LEU A 1 113 ? -5.368 7.641 15.119 1.00 83.25 113 LEU A C 1
ATOM 830 O O . LEU A 1 113 ? -4.514 7.204 15.895 1.00 83.25 113 LEU A O 1
ATOM 834 N N . PRO A 1 114 ? -6.493 8.222 15.578 1.00 84.31 114 PRO A N 1
ATOM 835 C CA . PRO A 1 114 ? -6.742 8.400 17.001 1.00 84.31 114 PRO A CA 1
ATOM 836 C C . PRO A 1 114 ? -6.957 7.047 17.708 1.00 84.31 114 PRO A C 1
ATOM 838 O O . PRO A 1 114 ? -7.469 6.102 17.096 1.00 84.31 114 PRO A O 1
ATOM 841 N N . PRO A 1 115 ? -6.631 6.939 19.011 1.00 89.19 115 PRO A N 1
ATOM 842 C CA . PRO A 1 115 ? -7.037 5.803 19.832 1.00 89.19 115 PRO A CA 1
ATOM 843 C C . PRO A 1 115 ? -8.564 5.605 19.768 1.00 89.19 115 PRO A C 1
ATOM 845 O O . PRO A 1 115 ? -9.296 6.541 20.084 1.00 89.19 115 PRO A O 1
ATOM 848 N N . PRO A 1 116 ? -9.065 4.423 19.372 1.00 93.50 116 PRO A N 1
ATOM 849 C CA . PRO A 1 116 ? -10.496 4.180 19.263 1.00 93.50 116 PRO A CA 1
ATOM 850 C C . PRO A 1 116 ? -11.135 3.848 20.615 1.00 93.50 116 PRO A C 1
ATOM 852 O O . PRO A 1 116 ? -10.530 3.192 21.472 1.00 93.50 116 PRO A O 1
ATOM 855 N N . ASP A 1 117 ? -12.414 4.186 20.740 1.00 95.81 117 ASP A N 1
ATOM 856 C CA . ASP A 1 117 ? -13.292 3.638 21.768 1.00 95.81 117 ASP A CA 1
ATOM 857 C C . ASP A 1 117 ? -13.856 2.270 21.361 1.00 95.81 117 ASP A C 1
ATOM 859 O O . ASP A 1 117 ? -13.995 1.917 20.186 1.00 95.81 117 ASP A O 1
ATOM 863 N N . CYS A 1 118 ? -14.191 1.460 22.362 1.00 96.12 118 CYS A N 1
ATOM 864 C CA . CYS A 1 118 ? -14.754 0.136 22.160 1.00 96.12 118 CYS A CA 1
ATOM 865 C C . CYS A 1 118 ? -16.226 0.223 21.740 1.00 96.12 118 CYS A C 1
ATOM 867 O O . CYS A 1 118 ? -17.085 0.480 22.583 1.00 96.12 118 CYS A O 1
ATOM 869 N N . ALA A 1 119 ? -16.534 -0.125 20.487 1.00 93.81 119 ALA A N 1
ATOM 870 C CA . ALA A 1 119 ? -17.893 -0.106 19.927 1.00 93.81 119 ALA A CA 1
ATOM 871 C C . ALA A 1 119 ? -18.970 -0.805 20.792 1.00 93.81 119 ALA A C 1
ATOM 873 O O . ALA A 1 119 ? -20.128 -0.411 20.762 1.00 93.81 119 ALA A O 1
ATOM 874 N N . SER A 1 120 ? -18.605 -1.818 21.589 1.00 95.06 120 SER A N 1
ATOM 875 C CA . SER A 1 120 ? -19.543 -2.543 22.465 1.00 95.06 120 SER A CA 1
ATOM 876 C C . SER A 1 120 ? -19.799 -1.908 23.842 1.00 95.06 120 SER A C 1
ATOM 878 O O . SER A 1 120 ? -20.754 -2.301 24.502 1.00 95.06 120 SER A O 1
ATOM 880 N N . CYS A 1 121 ? -18.940 -1.006 24.337 1.00 96.38 121 CYS A N 1
ATOM 881 C CA . CYS A 1 121 ? -19.077 -0.452 25.700 1.00 96.38 121 CYS A CA 1
ATOM 882 C C . CYS A 1 121 ? -18.660 1.019 25.871 1.00 96.38 121 CYS A C 1
ATOM 884 O O . CYS A 1 121 ? -18.638 1.504 27.001 1.00 96.38 121 CYS A O 1
ATOM 886 N N . GLY A 1 122 ? -18.274 1.709 24.795 1.00 95.31 122 GLY A N 1
ATOM 887 C CA . GLY A 1 122 ? -17.858 3.117 24.802 1.00 95.31 122 GLY A CA 1
ATOM 888 C C . GLY A 1 122 ? -16.543 3.422 25.531 1.00 95.31 122 GLY A C 1
ATOM 889 O O . GLY A 1 122 ? -16.160 4.579 25.610 1.00 95.31 122 GLY A O 1
ATOM 890 N N . LYS A 1 123 ? -15.845 2.423 26.091 1.00 94.62 123 LYS A N 1
ATOM 891 C CA . LYS A 1 123 ? -14.599 2.651 26.843 1.00 94.62 123 LYS A CA 1
ATOM 892 C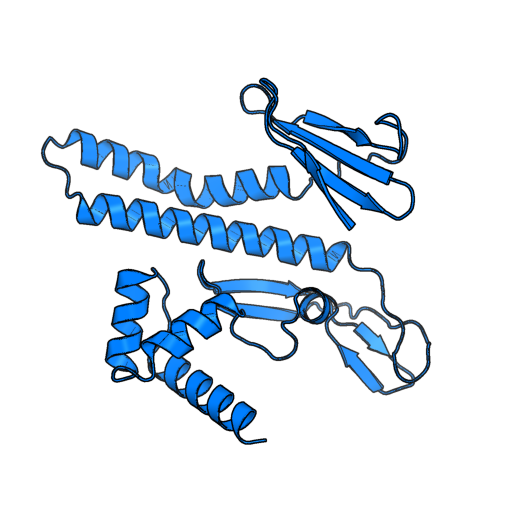 C . LYS A 1 123 ? -13.379 2.771 25.914 1.00 94.62 123 LYS A C 1
ATOM 894 O O . LYS A 1 123 ? -13.264 1.931 25.012 1.00 94.62 123 LYS A O 1
ATOM 899 N N . PRO A 1 124 ? -12.415 3.665 26.207 1.00 94.25 124 PRO A N 1
ATOM 900 C CA . PRO A 1 124 ? -11.160 3.771 25.464 1.00 94.25 124 PRO A CA 1
ATOM 901 C C . PRO A 1 124 ? -10.384 2.455 25.377 1.00 94.25 124 PRO A C 1
ATOM 903 O O . PRO A 1 124 ? -10.240 1.721 26.363 1.00 94.25 124 PRO A O 1
ATOM 906 N N . MET A 1 125 ? -9.855 2.149 24.190 1.00 96.81 125 MET A N 1
ATOM 907 C CA . MET A 1 125 ? -9.077 0.933 23.945 1.00 96.81 125 MET A CA 1
ATOM 908 C C . MET A 1 125 ? -7.571 1.168 24.109 1.00 96.81 125 MET A C 1
ATOM 910 O O . MET A 1 125 ? -7.030 2.225 23.799 1.00 96.81 125 MET A O 1
ATOM 914 N N . SER A 1 126 ? -6.857 0.132 24.555 1.00 94.06 126 SER A N 1
ATOM 915 C CA . SER A 1 126 ? -5.403 0.196 24.775 1.00 94.06 126 SER A CA 1
ATOM 916 C C . SER A 1 126 ? -4.609 -0.319 23.566 1.00 94.06 126 SER A C 1
ATOM 918 O O . SER A 1 126 ? -4.807 -1.472 23.169 1.00 94.06 126 SER A O 1
ATOM 920 N N . ARG A 1 127 ? -3.681 0.492 23.021 1.00 95.50 127 ARG A N 1
ATOM 921 C CA . ARG A 1 127 ? -2.663 0.052 22.036 1.00 95.50 127 ARG A CA 1
ATOM 922 C C . ARG A 1 127 ? -1.797 -1.026 22.701 1.00 95.50 127 ARG A C 1
ATOM 924 O O . ARG A 1 127 ? -1.335 -0.847 23.830 1.00 95.50 127 ARG A O 1
ATOM 931 N N . ARG A 1 128 ? -1.587 -2.170 22.048 1.00 94.44 128 ARG A N 1
ATOM 932 C CA . ARG A 1 128 ? -0.600 -3.170 22.493 1.00 94.44 128 ARG A CA 1
ATOM 933 C C . ARG A 1 128 ? 0.807 -2.728 22.088 1.00 94.44 128 ARG A C 1
ATOM 935 O O . ARG A 1 128 ? 0.982 -2.152 21.024 1.00 94.44 128 ARG A O 1
ATOM 942 N N . GLN A 1 129 ? 1.801 -3.047 22.921 1.00 88.06 129 GLN A N 1
ATOM 943 C CA . GLN A 1 129 ? 3.212 -2.716 22.665 1.00 88.06 129 GLN A CA 1
ATOM 944 C C . GLN A 1 129 ? 3.742 -3.361 21.376 1.00 88.06 129 GLN A C 1
ATOM 946 O O . GLN A 1 129 ? 4.415 -2.712 20.586 1.00 88.06 129 GLN A O 1
ATOM 951 N N . ALA A 1 130 ? 3.421 -4.637 21.145 1.00 91.00 130 ALA A N 1
ATOM 952 C CA . ALA A 1 130 ? 3.828 -5.339 19.936 1.00 91.00 130 ALA A CA 1
ATOM 953 C C . ALA A 1 130 ? 2.915 -4.973 18.754 1.00 91.00 130 ALA A C 1
ATOM 955 O O . ALA A 1 130 ? 1.766 -5.434 18.697 1.00 91.00 130 ALA A O 1
ATOM 956 N N . ARG A 1 131 ? 3.454 -4.214 17.789 1.00 94.12 131 ARG A N 1
ATOM 957 C CA . ARG A 1 131 ? 2.870 -4.079 16.444 1.00 94.12 131 ARG A CA 1
ATOM 958 C C . ARG A 1 131 ? 2.760 -5.448 15.773 1.00 94.12 131 ARG A C 1
ATOM 960 O O . ARG A 1 131 ? 3.397 -6.425 16.182 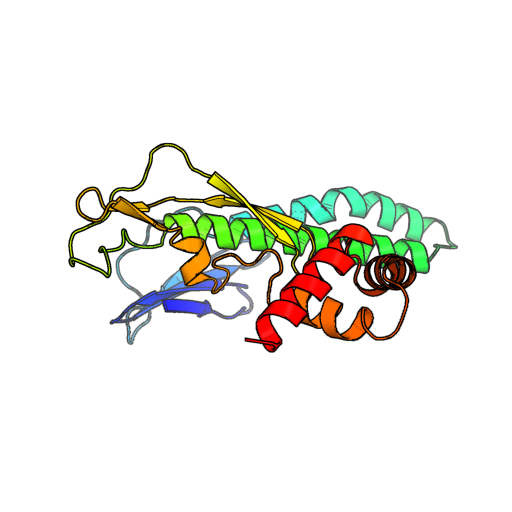1.00 94.12 131 ARG A O 1
ATOM 967 N N . LYS A 1 132 ? 1.918 -5.541 14.745 1.00 95.19 132 LYS A N 1
ATOM 968 C CA . LYS A 1 132 ? 1.733 -6.773 13.968 1.00 95.19 132 LYS A CA 1
ATOM 969 C C . LYS A 1 132 ? 1.961 -6.508 12.494 1.00 95.19 132 LYS A C 1
ATOM 971 O O . LYS A 1 132 ? 1.384 -5.577 11.938 1.00 95.19 132 LYS A O 1
ATOM 976 N N . LYS A 1 133 ? 2.746 -7.379 11.863 1.00 96.88 133 LYS A N 1
ATOM 977 C CA . LYS A 1 133 ? 2.923 -7.385 10.415 1.00 96.88 133 LYS A CA 1
ATOM 978 C C . LYS A 1 133 ? 1.613 -7.700 9.701 1.00 96.88 133 LYS A C 1
ATOM 980 O O . LYS A 1 133 ? 0.813 -8.520 10.164 1.00 96.88 133 LYS A O 1
ATOM 985 N N . LYS A 1 134 ? 1.409 -7.060 8.557 1.00 97.06 134 LYS A N 1
ATOM 986 C CA . LYS A 1 134 ? 0.362 -7.389 7.590 1.00 97.06 134 LYS A CA 1
ATOM 987 C C . LYS A 1 134 ? 0.856 -7.019 6.209 1.00 97.06 134 LYS A C 1
ATOM 989 O O . LYS A 1 134 ? 1.398 -5.939 6.017 1.00 97.06 134 LYS A O 1
ATOM 994 N N . ALA A 1 135 ? 0.637 -7.928 5.271 1.00 96.25 135 ALA A N 1
ATOM 995 C CA . ALA A 1 135 ? 0.814 -7.654 3.864 1.00 96.25 135 ALA A CA 1
ATOM 996 C C . ALA A 1 135 ? -0.538 -7.657 3.157 1.00 96.25 135 ALA A C 1
ATOM 998 O O . ALA A 1 135 ? -1.389 -8.510 3.440 1.00 96.25 135 ALA A O 1
ATOM 999 N N . TRP A 1 136 ? -0.686 -6.737 2.211 1.00 96.44 136 TRP A N 1
ATOM 1000 C CA . TRP A 1 136 ? -1.722 -6.767 1.189 1.00 96.44 136 TRP A CA 1
ATOM 1001 C C . TRP A 1 136 ? -1.055 -6.875 -0.179 1.00 96.44 136 TRP A C 1
ATOM 1003 O O . TRP A 1 136 ? 0.004 -6.285 -0.411 1.00 96.44 136 TRP A O 1
ATOM 1013 N N . LEU A 1 137 ? -1.671 -7.617 -1.096 1.00 95.75 137 LEU A N 1
ATOM 1014 C CA . LEU A 1 137 ? -1.332 -7.503 -2.509 1.00 95.75 137 LEU A CA 1
ATOM 1015 C C . LEU A 1 137 ? -2.166 -6.366 -3.109 1.00 95.75 137 LEU A C 1
ATOM 1017 O O . LEU A 1 137 ? -3.393 -6.346 -2.989 1.00 95.75 137 LEU A O 1
ATOM 1021 N N . THR A 1 138 ? -1.478 -5.405 -3.712 1.00 95.56 138 THR A N 1
ATOM 1022 C CA . THR A 1 138 ? -2.045 -4.190 -4.305 1.00 95.56 138 THR A CA 1
ATOM 1023 C C . THR A 1 138 ? -1.832 -4.198 -5.821 1.00 95.56 138 THR A C 1
ATOM 1025 O O . THR A 1 138 ? -1.058 -5.007 -6.330 1.00 95.56 138 THR A O 1
ATOM 1028 N N . ARG A 1 139 ? -2.440 -3.246 -6.545 1.00 93.56 139 ARG A N 1
ATOM 1029 C CA . ARG A 1 139 ? -2.161 -3.024 -7.980 1.00 93.56 139 ARG A CA 1
ATOM 1030 C C . ARG A 1 139 ? -0.724 -2.580 -8.288 1.00 93.56 139 ARG A C 1
ATOM 1032 O O . ARG A 1 139 ? -0.365 -2.547 -9.454 1.00 93.56 139 ARG A O 1
ATOM 1039 N N . LEU A 1 140 ? 0.061 -2.224 -7.270 1.00 93.88 140 LEU A N 1
ATOM 1040 C CA . LEU A 1 140 ? 1.458 -1.791 -7.390 1.00 93.88 140 LEU A CA 1
ATOM 1041 C C . LEU A 1 140 ? 2.439 -2.869 -6.897 1.00 93.88 140 LEU A C 1
ATOM 1043 O O . LEU A 1 140 ? 3.644 -2.714 -7.015 1.00 93.88 140 LEU A O 1
ATOM 1047 N N . GLY A 1 141 ? 1.937 -3.976 -6.339 1.00 93.50 141 GLY A N 1
ATOM 1048 C CA . GLY A 1 141 ? 2.752 -5.043 -5.760 1.00 93.50 141 GLY A CA 1
ATOM 1049 C C . GLY A 1 141 ? 2.378 -5.354 -4.315 1.00 93.50 141 GLY A C 1
ATOM 1050 O O . GLY A 1 141 ? 1.341 -4.921 -3.799 1.00 93.50 141 GLY A O 1
ATOM 1051 N N . ARG A 1 142 ? 3.215 -6.155 -3.650 1.00 95.00 142 ARG A N 1
ATOM 1052 C CA . ARG A 1 142 ? 3.041 -6.522 -2.239 1.00 95.00 142 ARG A CA 1
ATOM 1053 C C . ARG A 1 142 ? 3.470 -5.356 -1.348 1.00 95.00 142 ARG A C 1
ATOM 1055 O O . ARG A 1 142 ? 4.640 -4.999 -1.335 1.00 95.00 142 ARG A O 1
ATOM 1062 N N . VAL A 1 143 ? 2.547 -4.850 -0.537 1.00 96.56 143 VAL A N 1
ATOM 1063 C CA . VAL A 1 143 ? 2.819 -3.833 0.487 1.00 96.56 143 VAL A CA 1
ATOM 1064 C C . VAL A 1 143 ? 2.743 -4.505 1.853 1.00 96.56 143 VAL A C 1
ATOM 1066 O O . VAL A 1 143 ? 1.689 -5.024 2.216 1.00 96.56 143 VAL A O 1
ATOM 1069 N N . GLU A 1 144 ? 3.853 -4.529 2.596 1.00 96.81 144 GLU A N 1
ATOM 1070 C CA . GLU A 1 144 ? 3.930 -5.062 3.964 1.00 96.81 144 GLU A CA 1
ATOM 1071 C C . GLU A 1 144 ? 4.252 -3.945 4.961 1.00 96.81 144 GLU A C 1
ATOM 1073 O O . GLU A 1 144 ? 5.248 -3.242 4.798 1.00 96.81 144 GLU A O 1
ATOM 1078 N N . VAL A 1 145 ? 3.419 -3.820 5.996 1.00 96.56 145 VAL A N 1
ATOM 1079 C CA . VAL A 1 145 ? 3.535 -2.820 7.069 1.00 96.56 145 VAL A CA 1
ATOM 1080 C C . VAL A 1 145 ? 3.569 -3.489 8.438 1.00 96.56 145 VAL A C 1
ATOM 1082 O O . VAL A 1 145 ? 3.026 -4.586 8.625 1.00 96.56 145 VAL A O 1
ATOM 1085 N N . GLU A 1 146 ? 4.112 -2.786 9.428 1.00 95.81 146 GLU A N 1
ATOM 1086 C CA . GLU A 1 146 ? 3.830 -3.053 10.840 1.00 95.81 146 GLU A CA 1
ATOM 1087 C C . GLU A 1 146 ? 2.797 -2.058 11.369 1.00 95.81 146 GLU A C 1
ATOM 1089 O O . GLU A 1 146 ? 2.976 -0.851 11.286 1.00 95.81 146 GLU A O 1
ATOM 1094 N N . ARG A 1 147 ? 1.697 -2.568 11.928 1.00 96.25 147 ARG A N 1
ATOM 1095 C CA . ARG A 1 147 ? 0.504 -1.778 12.282 1.00 96.25 147 ARG A CA 1
ATOM 1096 C C . ARG A 1 147 ? 0.036 -2.019 13.714 1.00 96.25 147 ARG A C 1
ATOM 1098 O O . ARG A 1 147 ? 0.415 -3.006 14.361 1.00 96.25 147 ARG A O 1
ATOM 1105 N N . SER A 1 148 ? -0.805 -1.118 14.198 1.00 96.56 148 SER A N 1
ATOM 1106 C CA . SER A 1 148 ? -1.269 -1.050 15.579 1.00 96.56 148 SER A CA 1
ATOM 1107 C C . SER A 1 148 ? -2.418 -1.998 15.868 1.00 96.56 148 SER A C 1
ATOM 1109 O O . SER A 1 148 ? -3.393 -2.060 15.125 1.00 96.56 148 SER A O 1
ATOM 1111 N N . TYR A 1 149 ? -2.349 -2.681 17.010 1.00 96.69 149 TYR A N 1
ATOM 1112 C CA . TYR A 1 149 ? -3.461 -3.468 17.536 1.00 96.69 149 TYR A CA 1
ATOM 1113 C C . TYR A 1 149 ? -4.003 -2.835 18.816 1.00 96.69 149 TYR A C 1
ATOM 1115 O O . TYR A 1 149 ? -3.256 -2.640 19.781 1.00 96.69 149 TYR A O 1
ATOM 1123 N N . TYR A 1 150 ? -5.302 -2.546 18.833 1.00 96.88 150 TYR A N 1
ATOM 1124 C CA . TYR A 1 150 ? -6.007 -1.983 19.982 1.00 96.88 150 TYR A CA 1
ATOM 1125 C C . TYR A 1 150 ? -6.928 -3.021 20.609 1.00 96.88 150 TYR A C 1
ATOM 1127 O O . TYR A 1 150 ? -7.579 -3.791 19.908 1.00 96.88 150 TYR A O 1
ATOM 1135 N N . TYR A 1 151 ? -6.994 -3.034 21.941 1.00 96.75 151 TYR A N 1
ATOM 1136 C CA . TYR A 1 151 ? -7.747 -4.034 22.697 1.00 96.75 151 TYR A CA 1
ATOM 1137 C C . TYR A 1 151 ? -8.496 -3.427 23.887 1.00 96.75 151 TYR A C 1
ATOM 1139 O O . TYR A 1 151 ? -7.913 -2.694 24.700 1.00 96.75 151 TYR A O 1
ATOM 1147 N N . CYS A 1 152 ? -9.768 -3.803 24.022 1.00 97.06 152 CYS A N 1
ATOM 1148 C CA . CYS A 1 152 ? -10.636 -3.469 25.142 1.00 97.06 152 CYS A CA 1
ATOM 1149 C C . CYS A 1 152 ? -10.525 -4.541 26.231 1.00 97.06 152 CYS A C 1
ATOM 1151 O O . CYS A 1 152 ? -10.914 -5.693 26.038 1.00 97.06 152 CYS A O 1
ATOM 1153 N N . ARG A 1 153 ? -10.029 -4.162 27.416 1.00 94.50 153 ARG A N 1
ATOM 1154 C CA . ARG A 1 153 ? -9.906 -5.099 28.547 1.00 94.50 153 ARG A CA 1
ATOM 1155 C C . ARG A 1 153 ? -11.256 -5.540 29.125 1.00 94.50 153 ARG A C 1
ATOM 1157 O O . ARG A 1 153 ? -11.312 -6.626 29.680 1.00 94.50 153 ARG A O 1
ATOM 1164 N N . SER A 1 154 ? -12.316 -4.733 28.996 1.00 94.75 154 SER A N 1
ATOM 1165 C CA . SER A 1 154 ? -13.653 -5.082 29.506 1.00 94.75 154 SER A CA 1
ATOM 1166 C C . SER A 1 154 ? -14.425 -6.038 28.591 1.00 94.75 154 SER A C 1
ATOM 1168 O O . SER A 1 154 ? -15.089 -6.929 29.100 1.00 94.75 154 SER A O 1
ATOM 1170 N N . CYS A 1 155 ? -14.345 -5.870 27.267 1.00 96.69 155 CYS A N 1
ATOM 1171 C CA . CYS A 1 155 ? -15.108 -6.687 26.311 1.00 96.69 155 CYS A CA 1
ATOM 1172 C C . CYS A 1 155 ? -14.326 -7.881 25.746 1.00 96.69 155 CYS A C 1
ATOM 1174 O O . CYS A 1 155 ? -14.910 -8.711 25.062 1.00 96.69 155 CYS A O 1
ATOM 1176 N N . GLY A 1 156 ? -13.010 -7.956 25.970 1.00 95.62 156 GLY A N 1
ATOM 1177 C CA . GLY A 1 156 ? -12.164 -9.020 25.416 1.00 95.62 156 GLY A CA 1
ATOM 1178 C C . GLY A 1 156 ? -11.895 -8.908 23.908 1.00 95.62 156 GLY A C 1
ATOM 1179 O O . GLY A 1 156 ? -11.263 -9.785 23.326 1.00 95.62 156 GLY A O 1
ATOM 1180 N N . THR A 1 157 ? -12.360 -7.834 23.267 1.00 94.69 157 THR A N 1
ATOM 1181 C CA . THR A 1 157 ? -12.278 -7.612 21.820 1.00 94.69 157 THR A CA 1
ATOM 1182 C C . THR A 1 157 ? -11.148 -6.654 21.447 1.00 94.69 157 THR A C 1
ATOM 1184 O O . THR A 1 157 ? -10.733 -5.791 22.228 1.00 94.69 157 THR A O 1
ATOM 1187 N N . GLY A 1 158 ? -10.649 -6.779 20.218 1.00 94.50 158 GLY A N 1
ATOM 1188 C CA . GLY A 1 158 ? -9.637 -5.886 19.668 1.00 94.50 158 GLY A CA 1
ATOM 1189 C C . GLY A 1 158 ? -9.605 -5.910 18.146 1.00 94.50 158 GLY A C 1
ATOM 1190 O O . GLY A 1 158 ? -10.045 -6.881 17.534 1.00 94.50 158 GLY A O 1
ATOM 1191 N N . PHE A 1 159 ? -9.084 -4.844 17.545 1.00 95.75 159 PHE A N 1
ATOM 1192 C CA . PHE A 1 159 ? -8.997 -4.672 16.094 1.00 95.75 159 PHE A CA 1
ATOM 1193 C C . PHE A 1 159 ? -7.777 -3.824 15.706 1.00 95.75 159 PHE A C 1
ATOM 1195 O O . PHE A 1 159 ? -7.009 -3.378 16.565 1.00 95.75 159 PHE A O 1
ATOM 1202 N N . PHE A 1 160 ? -7.593 -3.626 14.403 1.00 96.81 160 PHE A N 1
ATOM 1203 C CA . PHE A 1 160 ? -6.503 -2.847 13.826 1.00 96.81 160 PHE A CA 1
ATOM 1204 C C . PHE A 1 160 ? -7.085 -1.581 13.178 1.00 96.81 160 PHE A C 1
ATOM 1206 O O . PHE A 1 160 ? -7.768 -1.704 12.160 1.00 96.81 160 PHE A O 1
ATOM 1213 N N . PRO A 1 161 ? -6.864 -0.377 13.743 1.00 95.81 161 PRO A N 1
ATOM 1214 C CA . PRO A 1 161 ? -7.441 0.857 13.209 1.00 95.81 161 PRO A CA 1
ATOM 1215 C C . PRO A 1 161 ? -7.057 1.134 11.757 1.00 95.81 161 PRO A C 1
ATOM 1217 O O . PRO A 1 161 ? -7.922 1.548 10.991 1.00 95.81 161 PRO A O 1
ATOM 1220 N N . LEU A 1 162 ? -5.809 0.842 11.364 1.00 96.44 162 LEU A N 1
ATOM 1221 C CA . LEU A 1 162 ? -5.351 0.991 9.982 1.00 96.44 162 LEU A CA 1
ATOM 1222 C C . LEU A 1 162 ? -6.217 0.195 8.996 1.00 96.44 162 LEU A C 1
ATOM 1224 O O . LEU A 1 162 ? -6.697 0.760 8.021 1.00 96.44 162 LEU A O 1
ATOM 1228 N N . ASP A 1 163 ? -6.453 -1.094 9.254 1.00 97.06 163 ASP A N 1
ATOM 1229 C CA . ASP A 1 163 ? -7.264 -1.936 8.366 1.00 97.06 163 ASP A CA 1
ATOM 1230 C C . ASP A 1 163 ? -8.679 -1.380 8.215 1.00 97.06 163 ASP A C 1
ATOM 1232 O O . ASP A 1 163 ? -9.203 -1.366 7.106 1.00 97.06 163 ASP A O 1
ATOM 1236 N N . ARG A 1 164 ? -9.282 -0.886 9.304 1.00 94.88 164 ARG A N 1
ATOM 1237 C CA . ARG A 1 164 ? -10.613 -0.266 9.256 1.00 94.88 164 ARG A CA 1
ATOM 1238 C C . ARG A 1 164 ? -10.607 1.029 8.454 1.00 94.88 164 ARG A C 1
ATOM 1240 O O . ARG A 1 164 ? -11.468 1.211 7.601 1.00 94.88 164 ARG A O 1
ATOM 1247 N N . ALA A 1 165 ? -9.628 1.900 8.690 1.00 93.38 165 ALA A N 1
ATOM 1248 C CA . ALA A 1 165 ? -9.486 3.167 7.976 1.00 93.38 165 ALA A CA 1
ATOM 1249 C C . ALA A 1 165 ? -9.220 2.977 6.471 1.00 93.38 165 ALA A C 1
ATOM 1251 O O . ALA A 1 165 ? -9.647 3.801 5.669 1.00 93.38 165 ALA A O 1
ATOM 1252 N N . LEU A 1 166 ? -8.549 1.886 6.086 1.00 95.19 166 LEU A N 1
ATOM 1253 C CA . LEU A 1 166 ? -8.315 1.508 4.690 1.00 95.19 166 LEU A CA 1
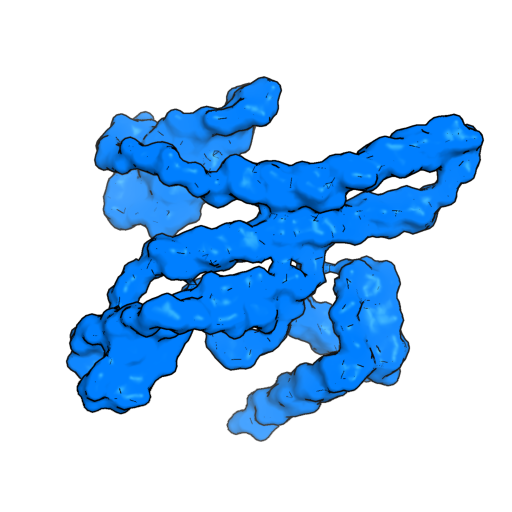ATOM 1254 C C . LEU A 1 166 ? -9.464 0.691 4.063 1.00 95.19 166 LEU A C 1
ATOM 1256 O O . LEU A 1 166 ? -9.428 0.441 2.860 1.00 95.19 166 LEU A O 1
ATOM 1260 N N . GLY A 1 167 ? -10.450 0.230 4.844 1.00 95.38 167 GLY A N 1
ATOM 1261 C CA . GLY A 1 167 ? -11.492 -0.692 4.370 1.00 95.38 167 GLY A CA 1
ATOM 1262 C C . GLY A 1 167 ? -10.977 -2.103 4.035 1.00 95.38 167 GLY A C 1
ATOM 1263 O O . GLY A 1 167 ? -11.524 -2.770 3.163 1.00 95.38 167 GLY A O 1
ATOM 1264 N N . LEU A 1 168 ? -9.905 -2.553 4.696 1.00 95.75 168 LEU A N 1
ATOM 1265 C CA . LEU A 1 168 ? -9.181 -3.805 4.426 1.00 95.75 168 LEU A CA 1
ATOM 1266 C C . LEU A 1 168 ? -9.224 -4.812 5.595 1.00 95.75 168 LEU A C 1
ATOM 1268 O O . LEU A 1 168 ? -8.354 -5.686 5.688 1.00 95.75 168 LEU A O 1
ATOM 1272 N N . GLU A 1 169 ? -10.199 -4.705 6.504 1.00 93.31 169 GLU A N 1
ATOM 1273 C CA . GLU A 1 169 ? -10.354 -5.644 7.625 1.00 93.31 169 GLU A CA 1
ATOM 1274 C C . GLU A 1 169 ? -10.539 -7.083 7.117 1.00 93.31 169 GLU A C 1
ATOM 1276 O O . GLU A 1 169 ? -11.425 -7.381 6.325 1.00 93.31 169 GLU A O 1
ATOM 1281 N N . GLY A 1 170 ? -9.648 -7.990 7.530 1.00 89.88 170 GLY A N 1
ATOM 1282 C CA . GLY A 1 170 ? -9.616 -9.384 7.057 1.00 89.88 170 GLY A CA 1
ATOM 1283 C C . GLY A 1 170 ? -9.070 -9.575 5.631 1.00 89.88 170 GLY A C 1
ATOM 1284 O O . GLY A 1 170 ? -8.428 -10.593 5.358 1.00 89.88 170 GLY A O 1
ATOM 1285 N N . ALA A 1 171 ? -9.224 -8.588 4.746 1.00 91.81 171 ALA A N 1
ATOM 1286 C CA . ALA A 1 171 ? -8.811 -8.649 3.346 1.00 91.81 171 ALA A CA 1
ATOM 1287 C C . ALA A 1 171 ? -7.296 -8.870 3.169 1.00 91.81 171 ALA A C 1
ATOM 1289 O O . ALA A 1 171 ? -6.471 -8.337 3.910 1.00 91.81 171 ALA A O 1
ATOM 1290 N N . THR A 1 172 ? -6.904 -9.661 2.165 1.00 92.56 172 THR A N 1
ATOM 1291 C CA . THR A 1 172 ? -5.488 -9.859 1.762 1.00 92.56 172 THR A CA 1
ATOM 1292 C C . THR A 1 172 ? -5.162 -9.186 0.425 1.00 92.56 172 THR A C 1
ATOM 1294 O O . THR A 1 172 ? -3.997 -8.939 0.122 1.00 92.56 172 THR A O 1
ATOM 1297 N N . LEU A 1 173 ? -6.189 -8.841 -0.349 1.00 94.19 173 LEU A N 1
ATOM 1298 C CA . LEU A 1 173 ? -6.101 -8.047 -1.569 1.00 94.19 173 LEU A CA 1
ATOM 1299 C C . LEU A 1 173 ? -6.664 -6.655 -1.278 1.00 94.19 173 LEU A C 1
ATOM 1301 O O . LEU A 1 173 ? -7.611 -6.540 -0.501 1.00 94.19 173 LEU A O 1
ATOM 1305 N N . THR A 1 174 ? -6.122 -5.610 -1.900 1.00 95.19 174 THR A N 1
ATOM 1306 C CA . THR A 1 174 ? -6.858 -4.337 -1.990 1.00 95.19 174 THR A CA 1
ATOM 1307 C C . THR A 1 174 ? -7.950 -4.445 -3.060 1.00 95.19 174 THR A C 1
ATOM 1309 O O . THR A 1 174 ? -7.811 -5.281 -3.960 1.00 95.19 174 THR A O 1
ATOM 1312 N N . PRO A 1 175 ? -9.005 -3.604 -3.036 1.00 93.12 175 PRO A N 1
ATOM 1313 C CA . PRO A 1 175 ? -10.075 -3.642 -4.036 1.00 93.12 175 PRO A CA 1
ATOM 1314 C C . PRO A 1 175 ? -9.556 -3.650 -5.479 1.00 93.12 175 PRO A C 1
ATOM 1316 O O . PRO A 1 175 ? -9.986 -4.459 -6.290 1.00 93.12 175 PRO A O 1
ATOM 1319 N N . GLY A 1 176 ? -8.534 -2.841 -5.778 1.00 92.25 176 GLY A N 1
ATOM 1320 C CA . GLY A 1 176 ? -7.933 -2.813 -7.110 1.00 92.25 176 GLY A CA 1
ATOM 1321 C C . GLY A 1 176 ? -7.237 -4.118 -7.527 1.00 92.25 176 GLY A C 1
ATOM 1322 O O . GLY A 1 176 ? -7.232 -4.437 -8.711 1.00 92.25 176 GLY A O 1
ATOM 1323 N N . MET A 1 177 ? -6.642 -4.872 -6.596 1.00 93.38 177 MET A N 1
ATOM 1324 C CA . MET A 1 177 ? -6.069 -6.192 -6.906 1.00 93.38 177 MET A CA 1
ATOM 1325 C C . MET A 1 177 ? -7.158 -7.270 -6.991 1.00 93.38 177 MET A C 1
ATOM 1327 O O . MET A 1 177 ? -7.039 -8.211 -7.777 1.00 93.38 177 MET A O 1
ATOM 1331 N N . LEU A 1 178 ? -8.236 -7.121 -6.214 1.00 92.06 178 LEU A N 1
ATOM 1332 C CA . LEU A 1 178 ? -9.410 -7.983 -6.303 1.00 92.06 178 LEU A CA 1
ATOM 1333 C C . LEU A 1 178 ? -10.053 -7.892 -7.697 1.00 92.06 178 LEU A C 1
ATOM 1335 O O . LEU A 1 178 ? -10.342 -8.937 -8.269 1.00 92.06 178 LEU A O 1
ATOM 1339 N N . SER A 1 179 ? -10.176 -6.689 -8.278 1.00 91.38 179 SER A N 1
ATOM 1340 C CA . SER A 1 179 ? -10.633 -6.493 -9.667 1.00 91.38 179 SER A CA 1
ATOM 1341 C C . SER A 1 179 ? -9.754 -7.233 -10.680 1.00 91.38 179 SER A C 1
ATOM 1343 O O . SER A 1 179 ? -10.257 -8.070 -11.421 1.00 91.38 179 SER A O 1
ATOM 1345 N N . VAL A 1 180 ? -8.427 -7.027 -10.635 1.00 91.88 180 VAL A N 1
ATOM 1346 C CA . VAL A 1 180 ? -7.468 -7.716 -11.527 1.00 91.88 180 VAL A CA 1
ATOM 1347 C C . VAL A 1 180 ? -7.626 -9.239 -11.451 1.00 91.88 180 VAL A C 1
ATOM 1349 O O . VAL A 1 180 ? -7.603 -9.924 -12.473 1.00 91.88 180 VAL A O 1
ATOM 1352 N N . MET A 1 181 ? -7.817 -9.791 -10.250 1.00 91.62 181 MET A N 1
ATOM 1353 C CA . MET A 1 181 ? -8.059 -11.223 -10.071 1.00 91.62 181 MET A CA 1
ATOM 1354 C C . MET A 1 181 ? -9.432 -11.661 -10.607 1.00 91.62 181 MET A C 1
ATOM 1356 O O . MET A 1 181 ? -9.520 -12.698 -11.266 1.00 91.62 181 MET A O 1
ATOM 1360 N N . ALA A 1 182 ? -10.495 -10.909 -10.319 1.00 89.81 182 ALA A N 1
ATOM 1361 C CA . ALA A 1 182 ? -11.862 -11.234 -10.722 1.00 89.81 182 ALA A CA 1
ATOM 1362 C C . ALA A 1 182 ? -12.051 -11.195 -12.248 1.00 89.81 182 ALA A C 1
ATOM 1364 O O . ALA A 1 182 ? -12.810 -11.996 -12.781 1.00 89.81 182 ALA A O 1
ATOM 1365 N N . GLU A 1 183 ? -11.327 -10.324 -12.951 1.00 90.31 183 GLU A N 1
ATOM 1366 C CA . GLU A 1 183 ? -11.339 -10.237 -14.416 1.00 90.31 183 GLU A CA 1
ATOM 1367 C C . GLU A 1 183 ? -10.530 -11.366 -15.080 1.00 90.31 183 GLU A C 1
ATOM 1369 O O . GLU A 1 183 ? -10.931 -11.905 -16.108 1.00 90.31 183 GLU A O 1
ATOM 1374 N N . THR A 1 184 ? -9.392 -11.759 -14.495 1.00 91.50 184 THR A N 1
ATOM 1375 C CA . THR A 1 184 ? -8.459 -12.712 -15.131 1.00 91.50 184 THR A CA 1
ATOM 1376 C C . THR A 1 184 ? -8.729 -14.175 -14.785 1.00 91.50 184 THR A C 1
ATOM 1378 O O . THR A 1 184 ? -8.613 -15.041 -15.652 1.00 91.50 184 THR A O 1
ATOM 1381 N N . THR A 1 185 ? -9.080 -14.484 -13.533 1.00 91.94 185 THR A N 1
ATOM 1382 C CA . THR A 1 185 ? -9.189 -15.879 -13.060 1.00 91.94 185 THR A CA 1
ATOM 1383 C C . THR A 1 185 ? -10.362 -16.697 -13.622 1.00 91.94 185 THR A C 1
ATOM 1385 O O . THR A 1 185 ? -10.178 -17.906 -13.742 1.00 91.94 185 THR A O 1
ATOM 1388 N N . PRO A 1 186 ? -11.520 -16.130 -14.028 1.00 92.75 186 PRO A N 1
ATOM 1389 C CA . PRO A 1 186 ? -12.580 -16.909 -14.681 1.00 92.75 186 PRO A CA 1
ATOM 1390 C C . PRO A 1 186 ? -12.260 -17.294 -16.133 1.00 92.75 186 PRO A C 1
ATOM 1392 O O . PRO A 1 186 ? -12.845 -18.234 -16.662 1.00 92.75 186 PRO A O 1
ATOM 1395 N N . MET A 1 187 ? -11.351 -16.563 -16.787 1.00 92.19 187 MET A N 1
ATOM 1396 C CA . MET A 1 187 ? -11.115 -16.656 -18.234 1.00 92.19 187 MET A CA 1
ATOM 1397 C C . MET A 1 187 ? -10.089 -17.728 -18.629 1.00 92.19 187 MET A C 1
ATOM 1399 O O . MET A 1 187 ? -9.936 -18.028 -19.813 1.00 92.19 187 MET A O 1
ATOM 1403 N N . MET A 1 188 ? -9.339 -18.276 -17.668 1.00 94.75 188 MET A N 1
ATOM 1404 C CA . MET A 1 188 ? -8.213 -19.183 -17.916 1.00 94.75 188 MET A CA 1
ATOM 1405 C C . MET A 1 188 ? -7.846 -19.989 -16.659 1.00 94.75 188 MET A C 1
ATOM 1407 O O . MET A 1 188 ? -8.370 -19.748 -15.576 1.00 94.75 188 MET A O 1
ATOM 1411 N N . SER A 1 189 ? -6.916 -20.944 -16.769 1.00 96.25 189 SER A N 1
ATOM 1412 C CA . SER A 1 189 ? -6.409 -21.664 -15.590 1.00 96.25 189 SER A CA 1
ATOM 1413 C C . SER A 1 189 ? -5.658 -20.724 -14.633 1.00 96.25 189 SER A C 1
ATOM 1415 O O . SER A 1 189 ? -5.042 -19.755 -15.070 1.00 96.25 189 SER A O 1
ATOM 1417 N N . PHE A 1 190 ? -5.621 -21.029 -13.330 1.00 96.31 190 PHE A N 1
ATOM 1418 C CA . PHE A 1 190 ? -4.887 -20.209 -12.347 1.00 96.31 190 PHE A CA 1
ATOM 1419 C C . PHE A 1 190 ? -3.385 -20.064 -12.653 1.00 96.31 190 PHE A C 1
ATOM 1421 O O . PHE A 1 190 ? -2.769 -19.066 -12.290 1.00 96.31 190 PHE A O 1
ATOM 1428 N N . ASP A 1 191 ? -2.797 -21.042 -13.341 1.00 96.56 191 ASP A N 1
ATOM 1429 C CA . ASP A 1 191 ? -1.416 -21.009 -13.828 1.00 96.56 191 ASP A CA 1
ATOM 1430 C C . ASP A 1 191 ? -1.241 -20.047 -15.021 1.00 96.56 191 ASP A C 1
ATOM 1432 O O . ASP A 1 191 ? -0.317 -19.231 -15.036 1.00 96.56 191 ASP A O 1
ATOM 1436 N N . ALA A 1 192 ? -2.180 -20.056 -15.973 1.00 95.81 192 ALA A N 1
ATOM 1437 C CA . ALA A 1 192 ? -2.222 -19.062 -17.042 1.00 95.81 192 ALA A CA 1
ATOM 1438 C C . ALA A 1 192 ? -2.486 -17.650 -16.489 1.00 95.81 192 ALA A C 1
ATOM 1440 O O . ALA A 1 192 ? -1.763 -16.725 -16.849 1.00 95.81 192 ALA A O 1
ATOM 1441 N N . ALA A 1 193 ? -3.432 -17.496 -15.556 1.00 95.62 193 ALA A N 1
ATOM 1442 C CA . ALA A 1 193 ? -3.744 -16.222 -14.907 1.00 95.62 193 ALA A CA 1
ATOM 1443 C C . ALA A 1 193 ? -2.540 -15.677 -14.124 1.00 95.62 193 ALA A C 1
ATOM 1445 O O . ALA A 1 193 ? -2.240 -14.492 -14.215 1.00 95.62 193 ALA A O 1
ATOM 1446 N N . SER A 1 194 ? -1.797 -16.540 -13.423 1.00 95.50 194 SER A N 1
ATOM 1447 C CA . SER A 1 194 ? -0.557 -16.177 -12.724 1.00 95.50 194 SER A CA 1
ATOM 1448 C C . SER A 1 194 ? 0.472 -15.551 -13.674 1.00 95.50 194 SER A C 1
ATOM 1450 O O . SER A 1 194 ? 0.945 -14.444 -13.413 1.00 95.50 194 SER A O 1
ATOM 1452 N N . ARG A 1 195 ? 0.744 -16.190 -14.824 1.00 95.06 195 ARG A N 1
ATOM 1453 C CA . ARG A 1 195 ? 1.612 -15.613 -15.868 1.00 95.06 195 ARG A CA 1
ATOM 1454 C C . ARG A 1 195 ? 1.029 -14.348 -16.492 1.00 95.06 195 ARG A C 1
ATOM 1456 O O . ARG A 1 195 ? 1.767 -13.405 -16.741 1.00 95.06 195 ARG A O 1
ATOM 1463 N N . HIS A 1 196 ? -0.273 -14.312 -16.755 1.00 94.44 196 HIS A N 1
ATOM 1464 C CA . HIS A 1 196 ? -0.925 -13.186 -17.423 1.00 94.44 196 HIS A CA 1
ATOM 1465 C C . HIS A 1 196 ? -0.895 -11.914 -16.560 1.00 94.44 196 HIS A C 1
ATOM 1467 O O . HIS A 1 196 ? -0.544 -10.842 -17.049 1.00 94.44 196 HIS A O 1
ATOM 1473 N N . ILE A 1 197 ? -1.163 -12.050 -15.257 1.00 93.44 197 ILE A N 1
ATOM 1474 C CA . ILE A 1 197 ? -1.062 -10.971 -14.266 1.00 93.44 197 ILE A CA 1
ATOM 1475 C C . ILE A 1 197 ? 0.398 -10.501 -14.115 1.00 93.44 197 ILE A C 1
ATOM 1477 O O . ILE A 1 197 ? 0.644 -9.295 -14.092 1.00 93.44 197 ILE A O 1
ATOM 1481 N N . ALA A 1 198 ? 1.375 -11.415 -14.068 1.00 92.50 198 ALA A N 1
ATOM 1482 C CA . ALA A 1 198 ? 2.792 -11.042 -14.008 1.00 92.50 198 ALA A CA 1
ATOM 1483 C C . ALA A 1 198 ? 3.247 -10.293 -15.276 1.00 92.50 198 ALA A C 1
ATOM 1485 O O . ALA A 1 198 ? 3.875 -9.237 -15.189 1.00 92.50 198 ALA A O 1
ATOM 1486 N N . ASN A 1 199 ? 2.868 -10.795 -16.455 1.00 89.38 199 ASN A N 1
ATOM 1487 C CA . ASN A 1 199 ? 3.264 -10.223 -17.738 1.00 89.38 199 ASN A CA 1
ATOM 1488 C C . ASN A 1 199 ? 2.620 -8.858 -17.993 1.00 89.38 199 ASN A C 1
ATOM 1490 O O . ASN A 1 199 ? 3.334 -7.937 -18.372 1.00 89.38 199 ASN A O 1
ATOM 1494 N N . LEU A 1 200 ? 1.309 -8.700 -17.774 1.00 87.56 200 LEU A N 1
ATOM 1495 C CA . LEU A 1 200 ? 0.606 -7.450 -18.089 1.00 87.56 200 LEU A CA 1
ATOM 1496 C C . LEU A 1 200 ? 0.645 -6.438 -16.939 1.00 87.56 200 LEU A C 1
ATOM 1498 O O . LEU A 1 200 ? 0.978 -5.276 -17.158 1.00 87.56 200 LEU A O 1
ATOM 1502 N N . ALA A 1 201 ? 0.339 -6.866 -15.712 1.00 87.00 201 ALA A N 1
ATOM 1503 C CA . ALA A 1 201 ? 0.232 -5.963 -14.566 1.00 87.00 201 ALA A CA 1
ATOM 1504 C C . ALA A 1 201 ? 1.543 -5.800 -13.775 1.00 87.00 201 ALA A C 1
ATOM 1506 O O . ALA A 1 201 ? 1.606 -4.930 -12.914 1.00 87.00 201 ALA A O 1
ATOM 1507 N N . GLY A 1 202 ? 2.568 -6.626 -14.023 1.00 88.75 202 GLY A N 1
ATOM 1508 C CA . GLY A 1 202 ? 3.814 -6.633 -13.239 1.00 88.75 202 GLY A CA 1
ATOM 1509 C C . GLY A 1 202 ? 3.653 -7.218 -11.832 1.00 88.75 202 GLY A C 1
ATOM 1510 O O . GLY A 1 202 ? 4.486 -6.993 -10.957 1.00 88.75 202 GLY A O 1
ATOM 1511 N N . LEU A 1 203 ? 2.566 -7.960 -11.582 1.00 89.69 203 LEU A N 1
ATOM 1512 C CA . LEU A 1 203 ? 2.195 -8.420 -10.244 1.00 89.69 203 LEU A CA 1
ATOM 1513 C C . LEU A 1 203 ? 2.437 -9.920 -10.076 1.00 89.69 203 LEU A C 1
ATOM 1515 O O . LEU A 1 203 ? 1.859 -10.757 -10.764 1.00 89.69 203 LEU A O 1
ATOM 1519 N N . ASN A 1 204 ? 3.256 -10.275 -9.090 1.00 86.50 204 ASN A N 1
ATOM 1520 C CA . ASN A 1 204 ? 3.553 -11.667 -8.774 1.00 86.50 204 ASN A CA 1
ATOM 1521 C C . ASN A 1 204 ? 2.500 -12.256 -7.821 1.00 86.50 204 ASN A C 1
ATOM 1523 O O . ASN A 1 204 ? 2.552 -12.058 -6.605 1.00 86.50 204 ASN A O 1
ATOM 1527 N N . ALA A 1 205 ? 1.557 -13.019 -8.378 1.00 89.69 205 ALA A N 1
ATOM 1528 C CA . ALA A 1 205 ? 0.567 -13.801 -7.639 1.00 89.69 205 ALA A CA 1
ATOM 1529 C C . ALA A 1 205 ? 0.650 -15.276 -8.050 1.00 89.69 205 ALA A C 1
ATOM 1531 O O . ALA A 1 205 ? 0.464 -15.601 -9.221 1.00 89.69 205 ALA A O 1
ATOM 1532 N N . SER A 1 206 ? 0.914 -16.187 -7.105 1.00 93.00 206 SER A N 1
ATOM 1533 C CA . SER A 1 206 ? 0.991 -17.621 -7.419 1.00 93.00 206 SER A CA 1
ATOM 1534 C C . SER A 1 206 ? -0.377 -18.187 -7.808 1.00 93.00 206 SER A C 1
ATOM 1536 O O . SER A 1 206 ? -1.391 -17.820 -7.213 1.00 93.00 206 SER A O 1
ATOM 1538 N N . SER A 1 207 ? -0.394 -19.163 -8.721 1.00 95.12 207 SER A N 1
ATOM 1539 C CA . SER A 1 207 ? -1.585 -19.961 -9.069 1.00 95.12 207 SER A CA 1
ATOM 1540 C C . SER A 1 207 ? -2.357 -20.446 -7.824 1.00 95.12 207 SER A C 1
ATOM 1542 O O . SER A 1 207 ? -3.559 -20.223 -7.691 1.00 95.12 207 SER A O 1
ATOM 1544 N N . SER A 1 208 ? -1.643 -20.971 -6.821 1.00 94.81 208 SER A N 1
ATOM 1545 C CA . SER A 1 208 ? -2.203 -21.407 -5.530 1.00 94.81 208 SER A CA 1
ATOM 1546 C C . SER A 1 208 ? -2.767 -20.285 -4.643 1.00 94.81 208 SER A C 1
ATOM 1548 O O . SER A 1 208 ? -3.562 -20.543 -3.739 1.00 94.81 208 SER A O 1
ATOM 1550 N N . SER A 1 209 ? -2.360 -19.032 -4.845 1.00 93.31 209 SER A N 1
ATOM 1551 C CA . SER A 1 209 ? -2.934 -17.880 -4.138 1.00 93.31 209 SER A CA 1
ATOM 1552 C C . SER A 1 209 ? -4.166 -17.360 -4.866 1.00 93.31 209 SER A C 1
ATOM 1554 O O . SER A 1 209 ? -5.190 -17.172 -4.217 1.00 93.31 209 SER A O 1
ATOM 1556 N N . LEU A 1 210 ? -4.110 -17.259 -6.199 1.00 94.12 210 LEU A N 1
ATOM 1557 C CA . LEU A 1 210 ? -5.263 -16.937 -7.046 1.00 94.12 210 LEU A CA 1
ATOM 1558 C C . LEU A 1 210 ? -6.417 -17.922 -6.816 1.00 94.12 210 LEU A C 1
ATOM 1560 O O . LEU A 1 210 ? -7.542 -17.489 -6.587 1.00 94.12 210 LEU A O 1
ATOM 1564 N N . GLN A 1 211 ? -6.134 -19.229 -6.758 1.00 95.12 211 GLN A N 1
ATOM 1565 C CA . GLN A 1 211 ? -7.134 -20.249 -6.431 1.00 95.12 211 GLN A CA 1
ATOM 1566 C C . GLN A 1 211 ? -7.770 -20.019 -5.052 1.00 95.12 211 GLN A C 1
ATOM 1568 O O . GLN A 1 211 ? -8.992 -20.004 -4.932 1.00 95.12 211 GLN A O 1
ATOM 1573 N N . ARG A 1 212 ? -6.962 -19.815 -4.001 1.00 94.00 212 ARG A N 1
ATOM 1574 C CA . ARG A 1 212 ? -7.479 -19.596 -2.636 1.00 94.00 212 ARG A CA 1
ATOM 1575 C C . ARG A 1 212 ? -8.326 -18.331 -2.529 1.00 94.00 212 ARG A C 1
ATOM 1577 O O . ARG A 1 212 ? -9.351 -18.356 -1.858 1.00 94.00 212 ARG A O 1
ATOM 1584 N N . TRP A 1 213 ? -7.910 -17.242 -3.170 1.00 93.69 213 TRP A N 1
ATOM 1585 C CA . TRP A 1 213 ? -8.646 -15.979 -3.155 1.00 93.69 213 TRP A CA 1
ATOM 1586 C C . TRP A 1 213 ? -9.924 -16.039 -4.000 1.00 93.69 213 TRP A C 1
ATOM 1588 O O . TRP A 1 213 ? -10.953 -15.547 -3.552 1.00 93.69 213 TRP A O 1
ATOM 1598 N N . SER A 1 214 ? -9.893 -16.700 -5.162 1.00 92.38 214 SER A N 1
ATOM 1599 C CA . SER A 1 214 ? -11.077 -16.950 -5.997 1.00 92.38 214 SER A CA 1
ATOM 1600 C C . SER A 1 214 ? -12.125 -17.795 -5.256 1.00 92.38 214 SER A C 1
ATOM 1602 O O . SER A 1 214 ? -13.294 -17.419 -5.204 1.00 92.38 214 SER A O 1
ATOM 1604 N N . LEU A 1 215 ? -11.703 -18.870 -4.576 1.00 91.75 215 LEU A N 1
ATOM 1605 C CA . LEU A 1 215 ? -12.590 -19.686 -3.736 1.00 91.75 215 LEU A CA 1
ATOM 1606 C C . LEU A 1 215 ? -13.141 -18.911 -2.529 1.00 91.75 215 LEU A C 1
ATOM 1608 O O . LEU A 1 215 ? -14.314 -19.063 -2.196 1.00 91.75 215 LEU A O 1
ATOM 1612 N N . ALA A 1 216 ? -12.323 -18.074 -1.882 1.00 88.81 216 ALA A N 1
ATOM 1613 C CA . ALA A 1 216 ? -12.770 -17.235 -0.771 1.00 88.81 216 ALA A CA 1
ATOM 1614 C C . ALA A 1 216 ? -13.822 -16.204 -1.215 1.00 88.81 216 ALA A C 1
ATOM 1616 O O . ALA A 1 216 ? -14.840 -16.064 -0.544 1.00 88.81 216 ALA A O 1
ATOM 1617 N N . LEU A 1 217 ? -13.610 -15.554 -2.366 1.00 87.00 217 LEU A N 1
ATOM 1618 C CA . LEU A 1 217 ? -14.560 -14.618 -2.973 1.00 87.00 217 LEU A CA 1
ATOM 1619 C C . LEU A 1 217 ? -15.874 -15.317 -3.357 1.00 87.00 217 LEU A C 1
ATOM 1621 O O . LEU A 1 217 ? -16.952 -14.831 -3.029 1.00 87.00 217 LEU A O 1
ATOM 1625 N N . GLY A 1 218 ? -15.803 -16.493 -3.989 1.00 86.62 218 GLY A N 1
ATOM 1626 C CA . GLY A 1 218 ? -16.995 -17.286 -4.309 1.00 86.62 218 GLY A CA 1
ATOM 1627 C C . GLY A 1 218 ? -17.794 -17.688 -3.063 1.00 86.62 218 GLY A C 1
ATOM 1628 O O . GLY A 1 218 ? -19.019 -17.626 -3.067 1.00 86.62 218 GLY A O 1
ATOM 1629 N N . ALA A 1 219 ? -17.110 -18.031 -1.967 1.00 88.31 219 ALA A N 1
ATOM 1630 C CA . ALA A 1 219 ? -17.743 -18.346 -0.685 1.00 88.31 219 ALA A CA 1
ATOM 1631 C C . ALA A 1 219 ? -18.300 -17.119 0.066 1.00 88.31 219 ALA A C 1
ATOM 1633 O O . ALA A 1 219 ? -19.052 -17.298 1.023 1.00 88.31 219 ALA A O 1
ATOM 1634 N N . GLU A 1 220 ? -17.923 -15.899 -0.324 1.00 84.19 220 GLU A N 1
ATOM 1635 C CA . GLU A 1 220 ? -18.487 -14.645 0.188 1.00 84.19 220 GLU A CA 1
ATOM 1636 C C . GLU A 1 220 ? -19.757 -14.254 -0.579 1.00 84.19 220 GLU A C 1
ATOM 1638 O O . GLU A 1 220 ? -20.752 -13.907 0.045 1.00 84.19 220 GLU A O 1
ATOM 1643 N N . VAL A 1 221 ? -19.761 -14.411 -1.909 1.00 82.31 221 VAL A N 1
ATOM 1644 C CA . VAL A 1 221 ? -20.923 -14.138 -2.784 1.00 82.31 221 VAL A CA 1
ATOM 1645 C C . VAL A 1 221 ? -22.087 -15.122 -2.567 1.00 82.31 221 VAL A C 1
ATOM 1647 O O . VAL A 1 221 ? -23.230 -14.797 -2.867 1.00 82.31 221 VAL A O 1
ATOM 1650 N N . LEU A 1 222 ? -21.814 -16.324 -2.050 1.00 81.12 222 LEU A N 1
ATOM 1651 C CA . LEU A 1 222 ? -22.818 -17.365 -1.771 1.00 81.12 222 LEU A CA 1
ATOM 1652 C C . LEU A 1 222 ? -23.427 -17.304 -0.349 1.00 81.12 222 LEU A C 1
ATOM 1654 O O . LEU A 1 222 ? -24.048 -18.282 0.074 1.00 81.12 222 LEU A O 1
ATOM 1658 N N . ARG A 1 223 ? -23.223 -16.212 0.401 1.00 68.00 223 ARG A N 1
ATOM 1659 C CA . ARG A 1 223 ? -23.773 -15.997 1.757 1.00 68.00 223 ARG A CA 1
ATOM 1660 C C . ARG A 1 223 ? -24.941 -15.019 1.769 1.00 68.00 223 ARG A C 1
ATOM 1662 O O . ARG A 1 223 ? -25.826 -15.249 2.619 1.00 68.00 223 ARG A O 1
#

Radius of gyration: 21.52 Å; chains: 1; bounding box: 48×55×60 Å

Secondary structure (DSSP, 8-state):
-------BTTB---B--BTTEEEB-B--TTS-B--EEETTSS--S-------HHHHHHHHHHHHHTTTHH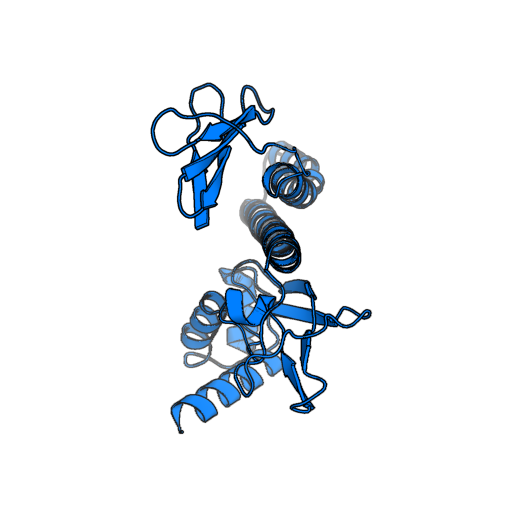HHHHHHHTSS--HHHHHHHHHHHHHHHHHHHHHHHHHHHHHHSPPPB-TTT-PBPEEPSS-EEEEEEETTEEEEEEE--EE-TTT--EE-HHHHHHT-SS-SB-HHHHHHHHHHTTSS-HHHHHHHHHHHH-----HHHHHHHHHHHHHHHT-

Sequence (223 aa):
MAYLEGLGEEGASVLRAHEGGYTRYWLESGEVRSCDITEDELPLAGFRPVGGPLPALLGAVSAEFGPQLPKLAAELASGAPDLDSVERVLRDSSLGGGATALKVLFEQLDEVLPPPDCASCGKPMSRRQARKKKAWLTRLGRVEVERSYYYCRSCGTGFFPLDRALGLEGATLTPGMLSVMAETTPMMSFDAASRHIANLAGLNASSSSLQRWSLALGAEVLR